Protein AF-A0A2N5I8A6-F1 (afdb_monomer_lite)

Sequence (267 aa):
MNIQIVKKFTKRTEYKMLKNWISADERNIDELTSGICVIPAIIILKLSEVELQSLNKWWRQWGNQLIVSPPFHQMDVVSKLQLNVDLSVQGIEAQSFNSLPVIESIKTNTKSKWELANGEIVAIDHFEHSGSGCVTLTTVPLLDYRLLSKQDICKKLFLELIIENKNDESTTVQEPFIPSPVHEYILILASANVLEPTKISGQLSNFFKENLSHNKALELLQQLIDQKLLEDSGATTDEGERYINLKGYKAFVREIKRWRRDDGAWR

Radius of gyration: 24.23 Å; chains: 1; bounding box: 51×38×69 Å

Foldseek 3Di:
DAEEEAQVCCVDLLNVLVCVQDPYHHDHLLGDDAAEYEEALVVLVVDDPVSLVSNLVRQFAFRYEYEYEDDNVFPPPCVSNVAPFDKTKDFDDWDADVNATFGIFMDGPADAPDADPVRTGFWGWGHPDVRTGIYIYGRGRLSDPVCVVVVVVSSVVVVSSGDDRPDDDPPDPDPPDDQDPLLVVLLLCQLLVNDDLQCQQVSCCVLPVDHDDSVVSNVSLVVCCVVQQAPPVSHGDPVVVVVCVVVVVVVVSVVSNVQADPVRDGD

Structure (mmCIF, N/CA/C/O backbone):
data_AF-A0A2N5I8A6-F1
#
_entry.id   AF-A0A2N5I8A6-F1
#
loop_
_atom_site.group_PDB
_atom_site.id
_atom_site.type_symbol
_atom_site.label_atom_id
_atom_site.label_alt_id
_atom_site.label_comp_id
_atom_site.label_asym_id
_atom_site.label_entity_id
_atom_site.label_seq_id
_atom_site.pdbx_PDB_ins_code
_atom_site.Cartn_x
_atom_site.Cartn_y
_atom_site.Cartn_z
_atom_site.occupancy
_atom_site.B_iso_or_equiv
_atom_site.auth_seq_id
_atom_site.auth_comp_id
_atom_site.auth_asym_id
_atom_site.auth_atom_id
_atom_site.pdbx_PDB_model_num
ATOM 1 N N . MET A 1 1 ? 10.954 -5.126 -2.542 1.00 70.50 1 MET A N 1
ATOM 2 C CA . MET A 1 1 ? 9.813 -4.835 -1.647 1.00 70.50 1 MET A CA 1
ATOM 3 C C . MET A 1 1 ? 8.928 -6.070 -1.556 1.00 70.50 1 MET A C 1
ATOM 5 O O . MET A 1 1 ? 8.363 -6.462 -2.567 1.00 70.50 1 MET A O 1
ATOM 9 N N . ASN A 1 2 ? 8.866 -6.718 -0.391 1.00 89.75 2 ASN A N 1
ATOM 10 C CA . ASN A 1 2 ? 8.061 -7.924 -0.174 1.00 89.75 2 ASN A CA 1
ATOM 11 C C . ASN A 1 2 ? 6.691 -7.530 0.402 1.00 89.75 2 ASN A C 1
ATOM 13 O O . ASN A 1 2 ? 6.622 -7.141 1.568 1.00 89.75 2 ASN A O 1
ATOM 17 N N . ILE A 1 3 ? 5.634 -7.574 -0.415 1.00 95.44 3 ILE A N 1
ATOM 18 C CA . ILE A 1 3 ? 4.252 -7.330 0.025 1.00 95.44 3 ILE A CA 1
ATOM 19 C C . ILE A 1 3 ? 3.547 -8.670 0.196 1.00 95.44 3 ILE A C 1
ATOM 21 O O . ILE A 1 3 ? 3.542 -9.498 -0.709 1.00 95.44 3 ILE A O 1
ATOM 25 N N . GLN A 1 4 ? 2.910 -8.853 1.346 1.00 97.19 4 GLN A N 1
ATOM 26 C CA . GLN A 1 4 ? 2.199 -10.061 1.731 1.00 97.19 4 GLN A CA 1
ATOM 27 C C . GLN A 1 4 ? 0.740 -9.730 2.073 1.00 97.19 4 GLN A C 1
ATOM 29 O O . GLN A 1 4 ? 0.424 -8.666 2.613 1.00 97.19 4 GLN A O 1
ATOM 34 N N . ILE A 1 5 ? -0.160 -10.660 1.767 1.00 97.56 5 ILE A N 1
ATOM 35 C CA . ILE A 1 5 ? -1.576 -10.621 2.138 1.00 97.56 5 ILE A CA 1
ATOM 36 C C . ILE A 1 5 ? -1.979 -11.920 2.833 1.00 97.56 5 ILE A C 1
ATOM 38 O O . ILE A 1 5 ? -1.390 -12.981 2.613 1.00 97.56 5 ILE A O 1
ATOM 42 N N . VAL A 1 6 ? -3.036 -11.860 3.643 1.00 97.06 6 VAL A N 1
ATOM 43 C CA . VAL A 1 6 ? -3.485 -13.018 4.422 1.00 97.06 6 VAL A CA 1
ATOM 44 C C . VAL A 1 6 ? -4.182 -14.037 3.518 1.00 97.06 6 VAL A C 1
ATOM 46 O O . VAL A 1 6 ? -5.284 -13.794 3.012 1.00 97.06 6 VAL A O 1
ATOM 49 N N . LYS A 1 7 ? -3.565 -15.213 3.358 1.00 95.50 7 LYS A N 1
ATOM 50 C CA . LYS A 1 7 ? -3.971 -16.296 2.444 1.00 95.50 7 LYS A CA 1
ATOM 51 C C . LYS A 1 7 ? -5.437 -16.702 2.594 1.00 95.50 7 LYS A C 1
ATOM 53 O O . LYS A 1 7 ? -6.155 -16.853 1.607 1.00 95.50 7 LYS A O 1
ATOM 58 N N . LYS A 1 8 ? -5.921 -16.802 3.835 1.00 95.00 8 LYS A N 1
ATOM 59 C CA . LYS A 1 8 ? -7.316 -17.147 4.168 1.00 95.00 8 LYS A CA 1
ATOM 60 C C . LYS A 1 8 ? -8.351 -16.202 3.537 1.00 95.00 8 LYS A C 1
ATOM 62 O O . LYS A 1 8 ? -9.499 -16.596 3.336 1.00 95.00 8 LYS A O 1
ATOM 67 N N . PHE A 1 9 ? -7.963 -14.971 3.201 1.00 94.25 9 PHE A N 1
ATOM 68 C CA . PHE A 1 9 ? -8.867 -13.920 2.732 1.00 94.25 9 PHE A CA 1
ATOM 69 C C . PHE A 1 9 ? -8.571 -13.439 1.304 1.00 94.25 9 PHE A C 1
ATOM 71 O O . PHE A 1 9 ? -9.133 -12.434 0.874 1.00 94.25 9 PHE A O 1
ATOM 78 N N . THR A 1 10 ? -7.768 -14.165 0.522 1.00 92.94 10 THR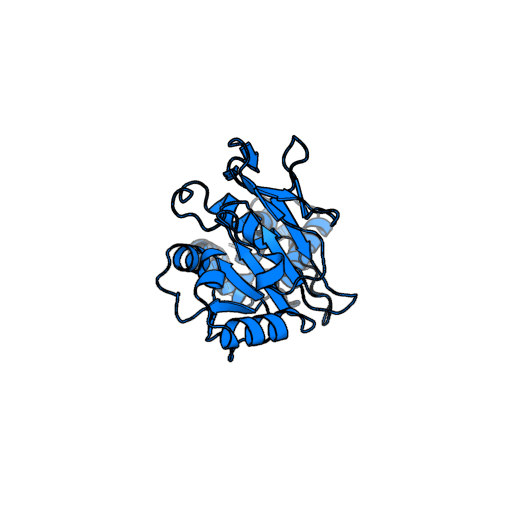 A N 1
ATOM 79 C CA . THR A 1 10 ? -7.334 -13.787 -0.846 1.00 92.94 10 THR A CA 1
ATOM 80 C C . THR A 1 10 ? -8.471 -13.521 -1.830 1.00 92.94 10 THR A C 1
ATOM 82 O O . THR A 1 10 ? -8.298 -12.782 -2.796 1.00 92.94 10 THR A O 1
ATOM 85 N N . LYS A 1 11 ? -9.662 -14.078 -1.580 1.00 91.94 11 LYS A N 1
ATOM 86 C CA . LYS A 1 11 ? -10.859 -13.859 -2.407 1.00 91.94 11 LYS A CA 1
ATOM 87 C C . LYS A 1 11 ? -11.483 -12.468 -2.244 1.00 91.94 11 LYS A C 1
ATOM 89 O O . LYS A 1 11 ? -12.335 -12.112 -3.063 1.00 91.94 11 LYS A O 1
ATOM 94 N N . ARG A 1 12 ? -11.095 -11.704 -1.216 1.00 92.75 12 ARG A N 1
ATOM 95 C CA . ARG A 1 12 ? -11.592 -10.346 -0.967 1.00 92.75 12 ARG A CA 1
ATOM 96 C C . ARG A 1 12 ? -11.245 -9.396 -2.108 1.00 92.75 12 ARG A C 1
ATOM 98 O O . ARG A 1 12 ? -10.178 -9.487 -2.711 1.00 92.75 12 ARG A O 1
ATOM 105 N N . THR A 1 13 ? -12.152 -8.468 -2.387 1.00 92.06 13 THR A N 1
ATOM 106 C CA . THR A 1 13 ? -11.996 -7.520 -3.491 1.00 92.06 13 THR A CA 1
ATOM 107 C C . THR A 1 13 ? -10.825 -6.569 -3.259 1.00 92.06 13 THR A C 1
ATOM 109 O O . THR A 1 13 ? -10.102 -6.282 -4.205 1.00 92.06 13 THR A O 1
ATOM 112 N N . GLU A 1 14 ? -10.562 -6.173 -2.012 1.00 94.50 14 GLU A N 1
ATOM 113 C CA . GLU A 1 14 ? -9.431 -5.312 -1.643 1.00 94.50 14 GLU A CA 1
ATOM 114 C C . GLU A 1 14 ? -8.086 -5.936 -2.050 1.00 94.50 14 GLU A C 1
ATOM 116 O O . GLU A 1 14 ? -7.221 -5.273 -2.617 1.00 94.50 14 GLU A O 1
ATOM 121 N N . TYR A 1 15 ? -7.927 -7.245 -1.842 1.00 95.50 15 TYR A N 1
ATOM 122 C CA . TYR A 1 15 ? -6.717 -7.969 -2.237 1.00 95.50 15 TYR A CA 1
ATOM 123 C C . TYR A 1 15 ? -6.613 -8.193 -3.742 1.00 95.50 15 TYR A C 1
ATOM 125 O O . TYR A 1 15 ? -5.512 -8.149 -4.286 1.00 95.50 15 TYR A O 1
ATOM 133 N N . LYS A 1 16 ? -7.739 -8.383 -4.437 1.00 92.44 16 LYS A N 1
ATOM 134 C CA . LYS A 1 16 ? -7.748 -8.408 -5.907 1.00 92.44 16 LYS A CA 1
ATOM 135 C C . LYS A 1 16 ? -7.318 -7.057 -6.484 1.00 92.44 16 LYS A C 1
ATOM 137 O O . LYS A 1 16 ? -6.527 -7.031 -7.418 1.00 92.44 16 LYS A O 1
ATOM 142 N N . MET A 1 17 ? -7.796 -5.955 -5.902 1.00 91.38 17 MET A N 1
ATOM 143 C CA . MET A 1 17 ? -7.397 -4.596 -6.278 1.00 91.38 17 MET A CA 1
ATOM 144 C C . MET A 1 17 ? -5.897 -4.383 -6.074 1.00 91.38 17 MET A C 1
ATOM 146 O O . MET A 1 17 ? -5.216 -3.987 -7.013 1.00 91.38 17 MET A O 1
ATOM 150 N N . LEU A 1 18 ? -5.372 -4.729 -4.894 1.00 94.38 18 LEU A N 1
ATOM 151 C CA . LEU A 1 18 ? -3.944 -4.605 -4.596 1.00 94.38 18 LEU A CA 1
ATOM 152 C C . LEU A 1 18 ? -3.072 -5.388 -5.591 1.00 94.38 18 LEU A C 1
ATOM 154 O O . LEU A 1 18 ? -2.091 -4.859 -6.112 1.00 94.38 18 LEU A O 1
ATOM 158 N N . LYS A 1 19 ? -3.461 -6.630 -5.900 1.00 93.25 19 LYS A N 1
ATOM 159 C CA . LYS A 1 19 ? -2.739 -7.502 -6.8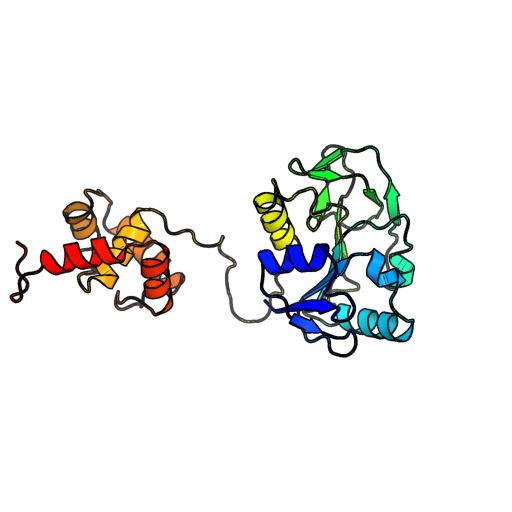39 1.00 93.25 19 LYS A CA 1
ATOM 160 C C . LYS A 1 19 ? -2.725 -7.001 -8.280 1.00 93.25 19 LYS A C 1
ATOM 162 O O . LYS A 1 19 ? -1.822 -7.359 -9.028 1.00 93.25 19 LYS A O 1
ATOM 167 N N . ASN A 1 20 ? -3.687 -6.166 -8.671 1.00 88.94 20 ASN A N 1
ATOM 168 C CA . ASN A 1 20 ? -3.654 -5.512 -9.981 1.00 88.94 20 ASN A CA 1
ATOM 169 C C . ASN A 1 20 ? -2.567 -4.430 -10.057 1.00 88.94 20 ASN A C 1
ATOM 171 O O . ASN A 1 20 ? -2.213 -3.989 -11.148 1.00 88.94 20 ASN A O 1
ATOM 175 N N . TRP A 1 21 ? -2.060 -3.964 -8.914 1.00 88.62 21 TRP A N 1
ATOM 176 C CA . TRP A 1 21 ? -1.093 -2.874 -8.854 1.00 88.62 21 TRP A CA 1
ATOM 177 C C . TRP A 1 21 ? 0.326 -3.350 -8.588 1.00 88.62 21 TRP A C 1
ATOM 179 O O . TRP A 1 21 ? 1.261 -2.759 -9.133 1.00 88.62 21 TRP A O 1
ATOM 189 N N . ILE A 1 22 ? 0.475 -4.351 -7.715 1.00 90.81 22 ILE A N 1
ATOM 190 C CA . ILE A 1 22 ? 1.756 -4.833 -7.197 1.00 90.81 22 ILE A CA 1
ATOM 191 C C . ILE A 1 22 ? 1.659 -6.345 -6.955 1.00 90.81 22 ILE A C 1
ATOM 193 O O . ILE A 1 22 ? 0.619 -6.847 -6.530 1.00 90.81 22 ILE A O 1
ATOM 197 N N . SER A 1 23 ? 2.755 -7.072 -7.195 1.00 91.12 23 SER A N 1
ATOM 198 C CA . SER A 1 23 ? 2.857 -8.484 -6.813 1.00 91.12 23 SER A CA 1
ATOM 199 C C . SER A 1 23 ? 2.739 -8.636 -5.295 1.00 91.12 23 SER A C 1
ATOM 201 O O . SER A 1 23 ? 3.410 -7.920 -4.552 1.00 91.12 23 SER A O 1
ATOM 203 N N . ALA A 1 24 ? 1.902 -9.567 -4.841 1.00 94.06 24 ALA A N 1
ATOM 204 C CA . ALA A 1 24 ? 1.691 -9.825 -3.422 1.00 94.06 24 ALA A CA 1
ATOM 205 C C . ALA A 1 24 ? 1.688 -11.328 -3.126 1.00 94.06 24 ALA A C 1
ATOM 207 O O . ALA A 1 24 ? 0.918 -12.083 -3.731 1.00 94.06 24 ALA A O 1
ATOM 208 N N . ASP A 1 25 ? 2.509 -11.725 -2.159 1.00 95.94 25 ASP A N 1
ATOM 209 C CA . ASP A 1 25 ? 2.605 -13.084 -1.640 1.00 95.94 25 ASP A CA 1
ATOM 210 C C . ASP A 1 25 ? 1.396 -13.416 -0.760 1.00 95.94 25 ASP A C 1
ATOM 212 O O . ASP A 1 25 ? 0.941 -12.612 0.054 1.00 95.94 25 ASP A O 1
ATOM 216 N N . GLU A 1 26 ? 0.880 -14.634 -0.879 1.00 96.81 26 GLU A N 1
ATOM 217 C CA . GLU A 1 26 ? -0.191 -15.129 -0.015 1.00 96.81 26 GLU A CA 1
ATOM 218 C C . GLU A 1 26 ? 0.404 -15.946 1.127 1.00 96.81 26 GLU A C 1
ATOM 220 O O . GLU A 1 26 ? 0.990 -17.004 0.894 1.00 96.81 26 GLU A O 1
ATOM 225 N N . ARG A 1 27 ? 0.228 -15.491 2.368 1.00 95.56 27 ARG A N 1
ATOM 226 C CA . ARG A 1 27 ? 0.803 -16.151 3.549 1.00 95.56 27 ARG A CA 1
ATOM 227 C C . ARG A 1 27 ? -0.237 -16.363 4.636 1.00 95.56 27 ARG A C 1
ATOM 229 O O . ARG A 1 27 ? -1.166 -15.564 4.782 1.00 95.56 27 ARG A O 1
ATOM 236 N N . ASN A 1 28 ? -0.095 -17.442 5.399 1.00 96.31 28 ASN A N 1
ATOM 237 C CA . ASN A 1 28 ? -0.752 -17.517 6.699 1.00 96.31 28 ASN A CA 1
ATOM 238 C C . ASN A 1 28 ? -0.064 -16.536 7.667 1.00 96.31 28 ASN A C 1
ATOM 240 O O . ASN A 1 28 ? 1.079 -16.141 7.438 1.00 96.31 28 ASN A O 1
ATOM 244 N N . ILE A 1 29 ? -0.758 -16.099 8.721 1.00 95.81 29 ILE A N 1
ATOM 245 C CA . ILE A 1 29 ? -0.223 -15.082 9.646 1.00 95.81 29 ILE A CA 1
ATOM 246 C C . ILE A 1 29 ? 1.052 -15.569 10.356 1.00 95.81 29 ILE A C 1
ATOM 248 O O . ILE A 1 29 ? 1.983 -14.800 10.566 1.00 95.81 29 ILE A O 1
ATOM 252 N N . ASP A 1 30 ? 1.104 -16.850 10.697 1.00 91.94 30 ASP A N 1
ATOM 253 C CA . ASP A 1 30 ? 2.242 -17.531 11.315 1.00 91.94 30 ASP A CA 1
ATOM 254 C C . ASP A 1 30 ? 3.414 -17.788 10.349 1.00 91.94 30 ASP A C 1
ATOM 256 O O . ASP A 1 30 ? 4.517 -18.100 10.789 1.00 91.94 30 ASP A O 1
ATOM 260 N N . GLU A 1 31 ? 3.200 -17.602 9.045 1.00 94.12 31 GLU A N 1
ATOM 261 C CA . GLU A 1 31 ? 4.195 -17.780 7.979 1.00 94.12 31 GLU A CA 1
ATOM 262 C C . GLU A 1 31 ? 4.659 -16.444 7.371 1.00 94.12 31 GLU A C 1
ATOM 264 O O . GLU A 1 31 ? 5.329 -16.432 6.330 1.00 94.12 31 GLU A O 1
ATOM 269 N N . LEU A 1 32 ? 4.273 -15.311 7.969 1.00 93.56 32 LEU A N 1
ATOM 270 C CA . LEU A 1 32 ? 4.687 -13.994 7.495 1.00 93.56 32 LEU A CA 1
ATOM 271 C C . LEU A 1 32 ? 6.212 -13.858 7.572 1.00 93.56 32 LEU A C 1
ATOM 273 O O . LEU A 1 32 ? 6.833 -14.025 8.621 1.00 93.56 32 LEU A O 1
ATOM 277 N N . THR A 1 33 ? 6.814 -13.517 6.438 1.00 90.94 33 THR A N 1
ATOM 278 C CA . THR A 1 33 ? 8.246 -13.214 6.315 1.00 90.94 33 THR A CA 1
ATOM 279 C C . THR A 1 33 ? 8.498 -11.721 6.510 1.00 90.94 33 THR A C 1
ATOM 281 O O . THR A 1 33 ? 7.547 -10.940 6.596 1.00 90.94 33 THR A O 1
ATOM 284 N N . SER A 1 34 ? 9.761 -11.300 6.593 1.00 89.44 34 SER A N 1
ATOM 285 C CA . SER A 1 34 ? 10.087 -9.879 6.720 1.00 89.44 34 SER A CA 1
ATOM 286 C C . SER A 1 34 ? 9.572 -9.062 5.531 1.00 89.44 34 SER A C 1
ATOM 288 O O . SER A 1 34 ? 9.710 -9.475 4.374 1.00 89.44 34 SER A O 1
ATOM 290 N N . GLY A 1 35 ? 8.985 -7.899 5.813 1.00 92.94 35 GLY A N 1
ATOM 291 C CA . GLY A 1 35 ? 8.436 -7.002 4.798 1.00 92.94 35 GLY A CA 1
ATOM 292 C C . GLY A 1 35 ? 7.113 -6.365 5.207 1.00 92.94 35 GLY A C 1
ATOM 293 O O . GLY A 1 35 ? 6.907 -5.995 6.358 1.00 92.94 35 GLY A O 1
ATOM 294 N N . ILE A 1 36 ? 6.207 -6.216 4.243 1.00 97.31 36 ILE A N 1
ATOM 295 C CA . ILE A 1 36 ? 4.956 -5.474 4.405 1.00 97.31 36 ILE A CA 1
ATOM 296 C C . ILE A 1 36 ? 3.791 -6.455 4.387 1.00 97.31 36 ILE A C 1
ATOM 298 O O . ILE A 1 36 ? 3.689 -7.272 3.475 1.00 97.31 36 ILE A O 1
ATOM 302 N N . CYS A 1 37 ? 2.889 -6.362 5.357 1.00 98.00 37 CYS A N 1
ATOM 303 C CA . CYS A 1 37 ? 1.633 -7.101 5.370 1.00 98.00 37 CYS A CA 1
ATOM 304 C C . CYS A 1 37 ? 0.473 -6.114 5.250 1.00 98.00 37 CYS A C 1
ATOM 306 O O . CYS A 1 37 ? 0.394 -5.152 6.011 1.00 98.00 37 CYS A O 1
ATOM 308 N N . VAL A 1 38 ? -0.426 -6.339 4.292 1.00 98.12 38 VAL A N 1
ATOM 309 C CA . VAL A 1 38 ? -1.595 -5.478 4.063 1.00 98.12 38 VAL A CA 1
ATOM 310 C C . VAL A 1 38 ? -2.850 -6.194 4.541 1.00 98.12 38 VAL A C 1
ATOM 312 O O . VAL A 1 38 ? -3.165 -7.293 4.076 1.00 98.12 38 VAL A O 1
ATOM 315 N N . ILE A 1 39 ? -3.599 -5.580 5.456 1.00 97.25 39 ILE A N 1
ATOM 316 C CA . ILE A 1 39 ? -4.786 -6.182 6.071 1.00 97.25 39 ILE A CA 1
ATOM 317 C C . ILE A 1 39 ? -5.942 -5.170 6.111 1.00 97.25 39 ILE A C 1
ATOM 319 O O . ILE A 1 39 ? -5.882 -4.200 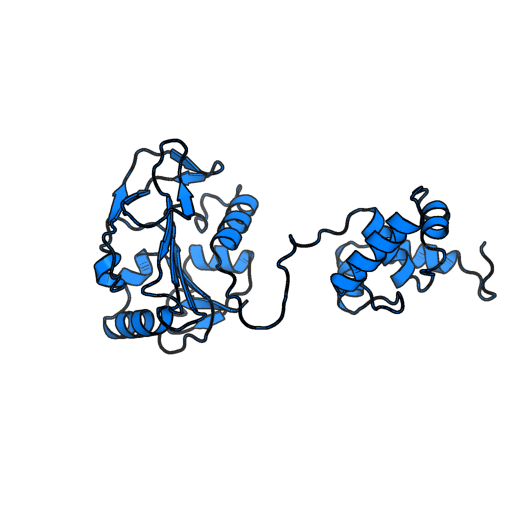6.859 1.00 97.25 39 ILE A O 1
ATOM 323 N N . PRO A 1 40 ? -7.045 -5.395 5.373 1.00 95.81 40 PRO A N 1
ATOM 324 C CA . PRO A 1 40 ? -8.302 -4.701 5.635 1.00 95.81 40 PRO A CA 1
ATOM 325 C C . PRO A 1 40 ? -8.737 -4.863 7.093 1.00 95.81 40 PRO A C 1
ATOM 327 O O . PRO A 1 40 ? -8.793 -5.987 7.585 1.00 95.81 40 PRO A O 1
ATOM 330 N N . ALA A 1 41 ? -9.101 -3.777 7.773 1.00 95.56 41 ALA A N 1
ATOM 331 C CA . ALA A 1 41 ? -9.419 -3.764 9.204 1.00 95.56 41 ALA A CA 1
ATOM 332 C C . ALA A 1 41 ? -10.453 -4.834 9.604 1.00 95.56 41 ALA A C 1
ATOM 334 O O . ALA A 1 41 ? -10.280 -5.544 10.591 1.00 95.56 41 ALA A O 1
ATOM 335 N N . ILE A 1 42 ? -11.471 -5.064 8.769 1.00 92.75 42 ILE A N 1
ATOM 336 C CA . ILE A 1 42 ? -12.478 -6.119 8.974 1.00 92.75 42 ILE A CA 1
ATOM 337 C C . ILE A 1 42 ? -11.899 -7.545 9.073 1.00 92.75 42 ILE A C 1
ATOM 339 O O . ILE A 1 42 ? -12.551 -8.437 9.614 1.00 92.75 42 ILE A O 1
ATOM 343 N N . ILE A 1 43 ? -10.705 -7.801 8.529 1.00 94.69 43 ILE A N 1
ATOM 344 C CA . ILE A 1 43 ? -10.012 -9.089 8.656 1.00 94.69 43 ILE A CA 1
ATOM 345 C C . ILE A 1 43 ? -9.459 -9.270 10.066 1.00 94.69 43 ILE A C 1
ATOM 347 O O . ILE A 1 43 ? -9.538 -10.382 10.576 1.00 94.69 43 ILE A O 1
ATOM 351 N N . ILE A 1 44 ? -8.968 -8.208 10.713 1.00 95.19 44 ILE A N 1
ATOM 352 C CA . ILE A 1 44 ? -8.429 -8.258 12.083 1.00 95.19 44 ILE A CA 1
ATOM 353 C C . ILE A 1 44 ? -9.489 -8.816 13.043 1.00 95.19 44 ILE A C 1
ATOM 355 O O . ILE A 1 44 ? -9.192 -9.666 13.876 1.00 95.19 44 ILE A O 1
ATOM 359 N N . LEU A 1 45 ? -10.757 -8.434 12.853 1.00 91.81 45 LEU A N 1
ATOM 360 C CA . LEU A 1 45 ? -11.895 -8.951 13.625 1.00 91.81 45 LEU A CA 1
ATOM 361 C C . LEU A 1 45 ? -12.184 -10.449 13.410 1.00 91.81 45 LEU A C 1
ATOM 363 O O . LEU A 1 45 ? -12.918 -11.046 14.193 1.00 91.81 45 LEU A O 1
ATOM 367 N N . LYS A 1 46 ? -11.650 -11.051 12.344 1.00 93.56 46 LYS A N 1
ATOM 368 C CA . LYS A 1 46 ? -11.859 -12.460 11.965 1.00 93.56 46 LYS A CA 1
ATOM 369 C C . LYS A 1 46 ? -10.657 -13.352 12.268 1.00 93.56 46 LYS A C 1
ATOM 371 O O . LYS A 1 46 ? -10.726 -14.555 11.995 1.00 93.56 46 LYS A O 1
ATOM 376 N N . LEU A 1 47 ? -9.564 -12.771 12.755 1.00 95.12 47 LEU A N 1
ATOM 377 C CA . LEU A 1 47 ? -8.403 -13.515 13.214 1.00 95.12 47 LEU A CA 1
ATOM 378 C C . LEU A 1 47 ? -8.711 -14.128 14.583 1.00 95.12 47 LEU A C 1
ATOM 380 O O . LEU A 1 47 ? -9.346 -13.507 15.435 1.00 95.12 47 LEU A O 1
ATOM 384 N N . SER A 1 48 ? -8.277 -15.368 14.774 1.00 95.75 48 SER A N 1
ATOM 385 C CA . SER A 1 48 ? -8.237 -15.998 16.090 1.00 95.75 48 SER A CA 1
ATOM 386 C C . SER A 1 48 ? -7.256 -15.268 17.007 1.00 95.75 48 SER A C 1
ATOM 388 O O . SER A 1 48 ? -6.373 -14.546 16.549 1.00 95.75 48 SER A O 1
ATOM 390 N N . GLU A 1 49 ? -7.373 -15.499 18.313 1.00 95.31 49 GLU A N 1
ATOM 391 C CA . GLU A 1 49 ? -6.460 -14.913 19.299 1.00 95.31 49 GLU A CA 1
ATOM 392 C C . GLU A 1 49 ? -4.994 -15.284 19.016 1.00 95.31 49 GLU A C 1
ATOM 394 O O . GLU A 1 49 ? -4.109 -14.437 19.088 1.00 95.31 49 GLU A O 1
ATOM 399 N N . VAL A 1 50 ? -4.741 -16.528 18.596 1.00 95.50 50 VAL A N 1
ATOM 400 C CA . VAL A 1 50 ? -3.396 -17.004 18.231 1.00 95.50 50 VAL A CA 1
ATOM 401 C C . VAL A 1 50 ? -2.871 -16.287 16.983 1.00 95.50 50 VAL A C 1
ATOM 403 O O . VAL A 1 50 ? -1.718 -15.865 16.954 1.00 95.50 50 VAL A O 1
ATOM 406 N N . GLU A 1 51 ? -3.711 -16.098 15.959 1.00 96.88 51 GLU A N 1
ATOM 407 C CA . GLU A 1 51 ? -3.337 -15.321 14.770 1.00 96.88 51 GLU A CA 1
ATOM 408 C C . GLU A 1 51 ? -3.056 -13.854 15.136 1.00 96.88 51 GLU A C 1
ATOM 410 O O . GLU A 1 51 ? -2.060 -13.296 14.682 1.00 96.88 51 GLU A O 1
ATOM 415 N N . LEU A 1 52 ? -3.875 -13.231 15.990 1.00 96.56 52 LEU A N 1
ATOM 416 C CA . LEU A 1 52 ? -3.639 -11.861 16.457 1.00 96.56 52 LEU A CA 1
ATOM 417 C C . LEU A 1 52 ? -2.321 -11.740 17.222 1.00 96.56 52 LEU A C 1
ATOM 419 O O . LEU A 1 52 ? -1.559 -10.813 16.967 1.00 96.56 52 LEU A O 1
ATOM 423 N N . GLN A 1 53 ? -2.012 -12.682 18.113 1.00 94.19 53 GLN A N 1
ATOM 424 C CA . GLN A 1 53 ? -0.739 -12.707 18.836 1.00 94.19 53 GLN A CA 1
ATOM 425 C C . GLN A 1 53 ? 0.457 -12.852 17.888 1.00 94.19 53 GLN A C 1
ATOM 427 O O . GLN A 1 53 ? 1.440 -12.121 18.024 1.00 94.19 53 GLN A O 1
ATOM 432 N N . SER A 1 54 ? 0.363 -13.736 16.893 1.00 95.81 54 SER A N 1
ATOM 433 C CA . SER A 1 54 ? 1.401 -13.905 15.870 1.00 95.81 54 SER A CA 1
ATOM 434 C C . SER A 1 54 ? 1.594 -12.642 15.029 1.00 95.81 54 SER A C 1
ATOM 436 O O . SER A 1 54 ? 2.728 -12.204 14.843 1.00 95.81 54 SER A O 1
ATOM 438 N N . LEU A 1 55 ? 0.505 -12.001 14.590 1.00 97.50 55 LEU A N 1
ATOM 439 C CA . LEU A 1 55 ? 0.558 -10.730 13.866 1.00 97.50 55 LEU A CA 1
ATOM 440 C C . LEU A 1 55 ? 1.198 -9.629 14.720 1.00 97.50 55 LEU A C 1
ATOM 442 O O . LEU A 1 55 ? 2.064 -8.901 14.239 1.00 97.50 55 LEU A O 1
ATOM 446 N N . ASN A 1 56 ? 0.797 -9.543 15.991 1.00 95.12 56 ASN A N 1
ATOM 447 C CA . ASN A 1 56 ? 1.301 -8.569 16.953 1.00 95.12 56 ASN A CA 1
ATOM 448 C C . ASN A 1 56 ? 2.792 -8.736 17.232 1.00 95.12 56 ASN A C 1
ATOM 450 O O . ASN A 1 56 ? 3.527 -7.752 17.306 1.00 95.12 56 ASN A O 1
ATOM 454 N N . LYS A 1 57 ? 3.264 -9.978 17.320 1.00 91.25 57 LYS A N 1
ATOM 455 C CA . LYS A 1 57 ? 4.691 -10.274 17.408 1.00 91.25 57 LYS A CA 1
ATOM 456 C C . LYS A 1 57 ? 5.427 -9.907 16.117 1.00 91.25 57 LYS A C 1
ATOM 458 O O . LYS A 1 57 ? 6.527 -9.369 16.188 1.00 91.25 57 LYS A O 1
ATOM 463 N N . TRP A 1 58 ? 4.838 -10.199 14.956 1.00 96.19 58 TRP A N 1
ATOM 464 C CA . TRP A 1 58 ? 5.464 -9.981 13.652 1.00 96.19 58 TRP A CA 1
ATOM 465 C C . TRP A 1 58 ? 5.654 -8.496 13.325 1.00 96.19 58 TRP A C 1
ATOM 467 O O . TRP A 1 58 ? 6.764 -8.101 12.972 1.00 96.19 58 TRP A O 1
ATOM 477 N N . TRP A 1 59 ? 4.621 -7.653 13.465 1.00 94.31 59 TRP A N 1
ATOM 478 C CA . TRP A 1 59 ? 4.719 -6.253 13.019 1.00 94.31 59 TRP A CA 1
ATOM 479 C C . TRP A 1 59 ? 5.714 -5.436 13.845 1.00 94.31 59 TRP A C 1
ATOM 481 O O . TRP A 1 59 ? 6.268 -4.468 13.340 1.00 94.31 59 TRP A O 1
ATOM 491 N N . ARG A 1 60 ? 5.983 -5.844 15.092 1.00 90.19 60 ARG A N 1
ATOM 492 C CA . ARG A 1 60 ? 6.972 -5.207 15.974 1.00 90.19 60 ARG A CA 1
ATOM 493 C C . ARG A 1 60 ? 8.413 -5.449 15.546 1.00 90.19 60 ARG A C 1
ATOM 495 O O . ARG A 1 60 ? 9.297 -4.690 15.943 1.00 90.19 60 ARG A O 1
ATOM 502 N N . GLN A 1 61 ? 8.673 -6.494 14.762 1.00 85.69 61 GLN A N 1
ATOM 503 C CA . GLN A 1 61 ? 10.025 -6.799 14.312 1.00 85.69 61 GLN A CA 1
ATOM 504 C C . GLN A 1 61 ? 10.533 -5.699 13.385 1.00 85.69 61 GLN A C 1
ATOM 506 O O . GLN A 1 61 ? 9.819 -5.217 12.505 1.00 85.69 61 GLN A O 1
ATOM 511 N N . TRP A 1 62 ? 11.787 -5.312 13.589 1.00 84.00 62 TRP A N 1
ATOM 512 C CA . TRP A 1 62 ? 12.440 -4.311 12.766 1.00 84.00 62 TRP A CA 1
ATOM 513 C C . TRP A 1 62 ? 12.369 -4.675 11.277 1.00 84.00 62 TRP A C 1
ATOM 515 O O . TRP A 1 62 ? 12.516 -5.838 10.900 1.00 84.00 62 TRP A O 1
ATOM 525 N N . GLY A 1 63 ? 12.124 -3.674 10.433 1.00 84.06 63 GLY A N 1
ATOM 526 C CA . GLY A 1 63 ? 11.977 -3.874 8.994 1.00 84.06 63 GLY A CA 1
ATOM 527 C C . GLY A 1 63 ? 10.572 -4.298 8.543 1.00 84.06 63 GLY A C 1
ATOM 528 O O . GLY A 1 63 ? 10.311 -4.317 7.338 1.00 84.06 63 GLY A O 1
ATOM 529 N N . ASN A 1 64 ? 9.658 -4.603 9.471 1.00 93.50 64 ASN A N 1
ATOM 530 C CA . ASN A 1 64 ? 8.287 -4.972 9.131 1.00 93.50 64 ASN A CA 1
ATOM 531 C C . ASN A 1 64 ? 7.338 -3.776 9.156 1.00 93.50 64 ASN A C 1
ATOM 533 O O . ASN A 1 64 ? 7.482 -2.854 9.960 1.00 93.50 64 ASN A O 1
ATOM 537 N N . GLN A 1 65 ? 6.331 -3.824 8.288 1.00 97.00 65 GLN A N 1
ATOM 538 C CA . GLN A 1 65 ? 5.248 -2.850 8.254 1.00 97.00 65 GLN A CA 1
ATOM 539 C C . GLN A 1 65 ? 3.900 -3.560 8.117 1.00 97.00 65 GLN A C 1
ATOM 541 O O . GLN A 1 65 ? 3.676 -4.329 7.183 1.00 97.00 65 GLN A O 1
ATOM 546 N N . LEU A 1 66 ? 2.969 -3.269 9.017 1.00 98.25 66 LEU A N 1
ATOM 547 C CA . LEU A 1 66 ? 1.570 -3.658 8.901 1.00 98.25 66 LEU A CA 1
ATOM 548 C C . LEU A 1 66 ? 0.759 -2.466 8.390 1.00 98.25 66 LEU A C 1
ATOM 550 O O . LEU A 1 66 ? 0.608 -1.480 9.101 1.00 98.25 66 LEU A O 1
ATOM 554 N N . ILE A 1 67 ? 0.208 -2.559 7.181 1.00 98.38 67 ILE A N 1
ATOM 555 C CA . ILE A 1 67 ? -0.705 -1.549 6.633 1.00 98.38 67 ILE A CA 1
ATOM 556 C C . ILE A 1 67 ? -2.140 -2.016 6.859 1.00 98.38 67 ILE A C 1
ATOM 558 O O . ILE A 1 67 ? -2.556 -3.049 6.325 1.00 98.38 67 ILE A O 1
ATOM 562 N N . VAL A 1 68 ? -2.910 -1.235 7.612 1.00 98.06 68 VAL A N 1
ATOM 563 C CA . VAL A 1 68 ? -4.320 -1.512 7.886 1.00 98.06 68 VAL A CA 1
ATOM 564 C C . VAL A 1 68 ? -5.198 -0.564 7.085 1.00 98.06 68 VAL A C 1
ATOM 566 O O . VAL A 1 68 ? -5.148 0.652 7.272 1.00 98.06 68 VAL A O 1
ATOM 569 N N . SER A 1 69 ? -6.004 -1.130 6.186 1.00 95.56 69 SER A N 1
ATOM 570 C CA . SER A 1 69 ? -6.893 -0.364 5.308 1.00 95.56 69 SER A CA 1
ATOM 571 C C . SER A 1 69 ? -8.330 -0.333 5.851 1.00 95.56 69 SER A C 1
ATOM 573 O O . SER A 1 69 ? -8.747 -1.293 6.505 1.00 95.56 69 SER A O 1
ATOM 575 N N . PRO A 1 70 ? -9.126 0.707 5.542 1.00 94.62 70 PRO A N 1
ATOM 576 C CA . PRO A 1 70 ? -10.514 0.806 5.993 1.00 94.62 70 PRO A CA 1
ATOM 577 C C . PRO A 1 70 ? -11.399 -0.252 5.301 1.00 94.62 70 PRO A C 1
ATOM 579 O O . PRO A 1 70 ? -10.948 -0.916 4.356 1.00 94.62 70 PRO A O 1
ATOM 582 N N . PRO A 1 71 ? -12.670 -0.406 5.721 1.00 92.88 71 PRO A N 1
ATOM 583 C CA . PRO A 1 71 ? -13.357 0.330 6.796 1.00 92.88 71 PRO A CA 1
ATOM 584 C C . PRO A 1 71 ? -13.073 -0.222 8.198 1.00 92.88 71 PRO A C 1
ATOM 586 O O . PRO A 1 71 ? -12.969 -1.439 8.371 1.00 92.88 71 PRO A O 1
ATOM 589 N N . PHE A 1 72 ? -12.998 0.665 9.197 1.00 93.25 72 PHE A N 1
ATOM 590 C CA . PHE A 1 72 ? -12.762 0.288 10.599 1.00 93.25 72 PHE A CA 1
ATOM 591 C C . PHE A 1 72 ? -14.056 0.024 11.365 1.00 93.25 72 PHE A C 1
ATOM 593 O O . PHE A 1 72 ? -14.050 -0.818 12.257 1.00 93.25 72 PHE A O 1
ATOM 600 N N . HIS A 1 73 ? -15.162 0.696 11.026 1.00 85.31 73 HIS A N 1
ATOM 601 C CA . HIS A 1 73 ? -16.474 0.482 11.651 1.00 85.31 73 HIS A CA 1
ATOM 602 C C . HIS A 1 73 ? -16.432 0.523 13.191 1.00 85.31 73 HIS A C 1
ATOM 604 O O . HIS A 1 73 ? -16.977 -0.361 13.850 1.00 85.31 73 HIS A O 1
ATOM 610 N N . GLN A 1 74 ? -15.769 1.534 13.766 1.00 78.12 74 GLN A N 1
ATOM 611 C CA . GLN A 1 74 ? -15.587 1.689 15.222 1.00 78.12 74 GLN A CA 1
ATOM 612 C C . GLN A 1 74 ? -14.839 0.522 15.901 1.00 78.12 74 GLN A C 1
ATOM 614 O O . GLN A 1 74 ? -14.977 0.301 17.103 1.00 78.12 74 GLN A O 1
ATOM 619 N N . MET A 1 75 ? -14.039 -0.242 15.151 1.00 90.25 75 MET A N 1
ATOM 620 C CA . MET A 1 75 ? -13.157 -1.258 15.720 1.00 90.25 75 MET A CA 1
ATOM 621 C C . MET A 1 75 ? -12.195 -0.637 16.737 1.00 90.25 75 MET A C 1
ATOM 623 O O . MET A 1 75 ? -11.503 0.337 16.437 1.00 90.25 75 MET A O 1
ATOM 627 N N . ASP A 1 76 ? -12.069 -1.288 17.894 1.00 92.38 76 ASP A N 1
ATOM 628 C CA . ASP A 1 76 ? -10.996 -1.026 18.853 1.00 92.38 76 ASP A CA 1
ATOM 629 C C . ASP A 1 76 ? -9.656 -1.563 18.314 1.00 92.38 76 ASP A C 1
ATOM 631 O O . ASP A 1 76 ? -9.201 -2.668 18.626 1.00 92.38 76 ASP A O 1
ATOM 635 N N . VAL A 1 77 ? -9.061 -0.783 17.411 1.00 92.75 77 VAL A N 1
ATOM 636 C CA . VAL A 1 77 ? -7.797 -1.113 16.745 1.00 92.75 77 VAL A CA 1
ATOM 637 C C . VAL A 1 77 ? -6.630 -1.155 17.729 1.00 92.75 77 VAL A C 1
ATOM 639 O O . VAL A 1 77 ? -5.731 -1.977 17.556 1.00 92.75 77 VAL A O 1
ATOM 642 N N . VAL A 1 78 ? -6.668 -0.326 18.777 1.00 93.00 78 VAL A N 1
ATOM 643 C CA . VAL A 1 78 ? -5.618 -0.248 19.797 1.00 93.00 78 VAL A CA 1
ATOM 644 C C . VAL A 1 78 ? -5.536 -1.565 20.545 1.00 93.00 78 VAL A C 1
ATOM 646 O O . VAL A 1 78 ? -4.471 -2.179 20.564 1.00 93.00 78 VAL A O 1
ATOM 649 N N . SER A 1 79 ? -6.660 -2.065 21.063 1.00 93.25 79 SER A N 1
ATOM 650 C CA . SER A 1 79 ? -6.679 -3.348 21.770 1.00 93.25 79 SER A CA 1
ATOM 651 C C . SER A 1 79 ? -6.338 -4.519 20.849 1.00 93.25 79 SER A C 1
ATOM 653 O O . SER A 1 79 ? -5.584 -5.412 21.233 1.00 93.25 79 SER A O 1
ATOM 655 N N . LYS A 1 80 ? -6.855 -4.528 19.611 1.00 94.94 80 LYS A N 1
ATOM 656 C CA . LYS A 1 80 ? -6.624 -5.637 18.669 1.00 94.94 80 LYS A CA 1
ATOM 657 C C . LYS A 1 80 ? -5.171 -5.745 18.212 1.00 94.94 80 LYS A C 1
ATOM 659 O O . LYS A 1 80 ? -4.665 -6.859 18.069 1.00 94.94 80 LYS A O 1
ATOM 664 N N . LEU A 1 81 ? -4.506 -4.613 17.999 1.00 94.56 81 LEU A N 1
ATOM 665 C CA . LEU A 1 81 ? -3.107 -4.564 17.568 1.00 94.56 81 LEU A CA 1
ATOM 666 C C . LEU A 1 81 ? -2.126 -4.298 18.719 1.00 94.56 81 LEU A C 1
ATOM 668 O O . LEU A 1 81 ? -0.928 -4.135 18.490 1.00 94.56 81 LEU A O 1
ATOM 672 N N . GLN A 1 82 ? -2.625 -4.283 19.960 1.00 92.81 82 GLN A N 1
ATOM 673 C CA . GLN A 1 82 ? -1.848 -4.025 21.172 1.00 92.81 82 GLN A CA 1
ATOM 674 C C . GLN A 1 82 ? -0.993 -2.756 21.042 1.00 92.81 82 GLN A C 1
ATOM 676 O O . GLN A 1 82 ? 0.186 -2.767 21.383 1.00 92.81 82 GLN A O 1
ATOM 681 N N . LEU A 1 83 ? -1.550 -1.688 20.470 1.00 90.62 83 LEU A N 1
ATOM 682 C CA . LEU A 1 83 ? -0.799 -0.458 20.234 1.00 90.62 83 LEU A CA 1
ATOM 683 C C . LEU A 1 83 ? -0.596 0.274 21.564 1.00 90.62 83 LEU A C 1
ATOM 685 O O . LEU A 1 83 ? -1.546 0.451 22.323 1.00 90.62 83 LEU A O 1
ATOM 689 N N . ASN A 1 84 ? 0.621 0.740 21.843 1.00 86.69 84 ASN A N 1
ATOM 690 C CA . ASN A 1 84 ? 0.902 1.519 23.053 1.00 86.69 84 ASN A CA 1
ATOM 691 C C . ASN A 1 84 ? 0.712 3.023 22.800 1.00 86.69 84 ASN A C 1
ATOM 693 O O . ASN A 1 84 ? 1.631 3.826 22.960 1.00 86.69 84 ASN A O 1
ATOM 697 N N . VAL A 1 85 ? -0.469 3.398 22.310 1.00 87.00 85 VAL A N 1
ATOM 698 C CA . VAL A 1 85 ? -0.805 4.782 21.967 1.00 87.00 85 VAL A CA 1
ATOM 699 C C . VAL A 1 85 ? -2.291 5.035 22.155 1.00 87.00 85 VAL A C 1
ATOM 701 O O . VAL A 1 85 ? -3.114 4.164 21.879 1.00 87.00 85 VAL A O 1
ATOM 704 N N . ASP A 1 86 ? -2.628 6.248 22.588 1.00 89.31 86 ASP A N 1
ATOM 705 C CA . ASP A 1 86 ? -4.011 6.708 22.587 1.00 89.31 86 ASP A CA 1
ATOM 706 C C . ASP A 1 86 ? -4.443 7.029 21.149 1.00 89.31 86 ASP A C 1
ATOM 708 O O . ASP A 1 86 ? -3.943 7.966 20.503 1.00 89.31 86 ASP A O 1
ATOM 712 N N . LEU A 1 87 ? -5.310 6.169 20.620 1.00 92.88 87 LEU A N 1
ATOM 713 C CA . LEU A 1 87 ? -5.823 6.258 19.267 1.00 92.88 87 LEU A CA 1
ATOM 714 C C . LEU A 1 87 ? -7.241 5.697 19.166 1.00 92.88 87 LEU A C 1
ATOM 716 O O . LEU A 1 87 ? -7.556 4.640 19.703 1.00 92.88 87 LEU A O 1
ATOM 720 N N . SER A 1 88 ? -8.085 6.362 18.385 1.00 94.06 88 SER A N 1
ATOM 721 C CA . SER A 1 88 ? -9.381 5.825 17.972 1.00 94.06 88 SER A CA 1
ATOM 722 C C . SER A 1 88 ? -9.700 6.194 16.526 1.00 94.06 88 SER A C 1
ATOM 724 O O . SER A 1 88 ? -9.172 7.166 15.986 1.00 94.06 88 SER A O 1
ATOM 726 N N . VAL A 1 89 ? -10.557 5.397 15.886 1.00 95.38 89 VAL A N 1
ATOM 727 C CA . VAL A 1 89 ? -11.105 5.702 14.560 1.00 95.38 89 VAL A CA 1
ATOM 728 C C . VAL A 1 89 ? -12.581 6.028 14.716 1.00 95.38 89 VAL A C 1
ATOM 730 O O . VAL A 1 89 ? -13.338 5.236 15.278 1.00 95.38 89 VAL A O 1
ATOM 733 N N . GLN A 1 90 ? -12.993 7.187 14.212 1.00 94.31 90 GLN A N 1
ATOM 734 C CA . GLN A 1 90 ? -14.365 7.672 14.321 1.00 94.31 90 GLN A CA 1
ATOM 735 C C . GLN A 1 90 ? -14.939 8.037 12.956 1.00 94.31 90 GLN A C 1
ATOM 737 O O . GLN A 1 90 ? -14.212 8.432 12.047 1.00 94.31 90 GLN A O 1
ATOM 742 N N . GLY A 1 91 ? -16.260 7.927 12.825 1.00 94.56 91 GLY A N 1
ATOM 743 C CA . GLY A 1 91 ? -16.964 8.423 11.649 1.00 94.56 91 GLY A CA 1
ATOM 744 C C . GLY A 1 91 ? -16.919 9.949 11.586 1.00 94.56 91 GLY A C 1
ATOM 745 O O . GLY A 1 91 ? -17.025 10.619 12.613 1.00 94.56 91 GLY A O 1
ATOM 746 N N . ILE A 1 92 ? -16.789 10.484 10.378 1.00 94.56 92 ILE A N 1
ATOM 747 C CA . ILE A 1 92 ? -16.874 11.916 10.085 1.00 94.56 92 ILE A CA 1
ATOM 748 C C . ILE A 1 92 ? -17.871 12.158 8.952 1.00 94.56 92 ILE A C 1
ATOM 750 O O . ILE A 1 92 ? -18.243 11.235 8.223 1.00 94.56 92 ILE A O 1
ATOM 754 N N . GLU A 1 93 ? -18.295 13.410 8.784 1.00 92.69 93 GLU A N 1
ATOM 755 C CA . GLU A 1 93 ? -18.982 13.814 7.556 1.00 92.69 93 GLU A CA 1
ATOM 756 C C . GLU A 1 93 ? -18.102 13.511 6.340 1.00 92.69 93 GLU A C 1
ATOM 758 O O . GLU A 1 93 ? -16.877 13.600 6.416 1.00 92.69 93 GLU A O 1
ATOM 763 N N . ALA A 1 94 ? -18.721 13.134 5.219 1.00 91.38 94 ALA A N 1
ATOM 764 C CA . ALA A 1 94 ? -17.984 12.750 4.024 1.00 91.38 94 ALA A CA 1
ATOM 765 C C . ALA A 1 94 ? -17.127 13.918 3.513 1.00 91.38 94 ALA A C 1
ATOM 767 O O . ALA A 1 94 ? -17.645 14.943 3.073 1.00 91.38 94 ALA A O 1
ATOM 768 N N . GLN A 1 95 ? -15.812 13.733 3.548 1.00 94.25 95 GLN A N 1
ATOM 769 C CA . GLN A 1 95 ? -14.811 14.679 3.067 1.00 94.25 95 GLN A CA 1
ATOM 770 C C . GLN A 1 95 ? -14.068 14.099 1.859 1.00 94.25 95 GLN A C 1
ATOM 772 O O . GLN A 1 95 ? -14.247 12.937 1.486 1.00 94.25 95 GLN A O 1
ATOM 777 N N . SER A 1 96 ? -13.225 14.916 1.229 1.00 93.00 96 SER A N 1
ATOM 778 C CA . SER A 1 96 ? -12.411 14.509 0.084 1.00 93.00 96 SER A CA 1
ATOM 779 C C . SER A 1 96 ? -10.921 14.633 0.392 1.00 93.00 96 SER A C 1
ATOM 781 O O . SER A 1 96 ? -10.441 15.723 0.692 1.00 93.00 96 SER A O 1
ATOM 783 N N . PHE A 1 97 ? -10.176 13.543 0.212 1.00 95.31 97 PHE A N 1
ATOM 784 C CA . PHE A 1 97 ? -8.712 13.521 0.216 1.00 95.31 97 PHE A CA 1
ATOM 785 C C . PHE A 1 97 ? -8.212 13.163 -1.183 1.00 95.31 97 PHE A C 1
ATOM 787 O O . PHE A 1 97 ? -8.480 12.060 -1.652 1.00 95.31 97 PHE A O 1
ATOM 794 N N . ASN A 1 98 ? -7.524 14.074 -1.882 1.00 92.94 98 ASN A N 1
ATOM 795 C CA . ASN A 1 98 ? -7.082 13.849 -3.271 1.00 92.94 98 ASN A CA 1
ATOM 796 C C . ASN A 1 98 ? -8.210 13.326 -4.185 1.00 92.94 98 ASN A C 1
ATOM 798 O O . ASN A 1 98 ? -8.052 12.367 -4.940 1.00 92.94 98 ASN A O 1
ATOM 802 N N . SER A 1 99 ? -9.391 13.941 -4.064 1.00 89.81 99 SER A N 1
ATOM 803 C CA . SER A 1 99 ? -10.623 13.541 -4.755 1.00 89.81 99 SER A CA 1
ATOM 804 C C . SER A 1 99 ? -11.182 12.163 -4.361 1.00 89.81 99 SER A C 1
ATOM 806 O O . SER A 1 99 ? -12.121 11.699 -5.011 1.00 89.81 99 SER A O 1
ATOM 808 N N . LEU A 1 100 ? -10.661 11.492 -3.331 1.00 93.75 100 LEU A N 1
ATOM 809 C CA . LEU A 1 100 ? -11.195 10.238 -2.793 1.00 93.75 100 LEU A CA 1
ATOM 810 C C . LEU A 1 100 ? -12.134 10.518 -1.610 1.00 93.75 100 LEU A C 1
ATOM 812 O O . LEU A 1 100 ? -11.797 11.347 -0.765 1.00 93.75 100 LEU A O 1
ATOM 816 N N . PRO A 1 101 ? -13.294 9.842 -1.525 1.00 93.62 101 PRO A N 1
ATOM 817 C CA . PRO A 1 101 ? -14.218 10.033 -0.415 1.00 93.62 101 PRO A CA 1
ATOM 818 C C . PRO A 1 101 ? -13.641 9.433 0.870 1.00 93.62 101 PRO A C 1
ATOM 820 O O . PRO A 1 101 ? -13.211 8.282 0.877 1.00 93.62 101 PRO A O 1
ATOM 823 N N . VAL A 1 102 ? -13.674 10.191 1.961 1.00 95.75 102 VAL A N 1
ATOM 824 C CA . VAL A 1 102 ? -13.260 9.744 3.294 1.00 95.75 102 VAL A CA 1
ATOM 825 C C . VAL A 1 102 ? -14.401 9.990 4.272 1.00 95.75 102 VAL A C 1
ATOM 827 O O . VAL A 1 102 ? -14.963 11.081 4.307 1.00 95.75 102 VAL A O 1
ATOM 830 N N . ILE A 1 103 ? -14.755 8.960 5.041 1.00 95.25 103 ILE A N 1
ATOM 831 C CA . ILE A 1 103 ? -15.878 8.975 5.998 1.00 95.25 103 ILE A CA 1
ATOM 832 C C . ILE A 1 103 ? -15.452 8.582 7.420 1.00 95.25 103 ILE A C 1
ATOM 834 O O . ILE A 1 103 ? -16.286 8.498 8.315 1.00 95.25 103 ILE A O 1
ATOM 838 N N . GLU A 1 104 ? -14.163 8.319 7.629 1.00 96.06 104 GLU A N 1
ATOM 839 C CA . GLU A 1 104 ? -13.575 7.986 8.926 1.00 96.06 104 GLU A CA 1
ATOM 840 C C . GLU A 1 104 ? -12.315 8.840 9.137 1.00 96.06 104 GLU A C 1
ATOM 842 O O . GLU A 1 104 ? -11.571 9.093 8.185 1.00 96.06 104 GLU A O 1
ATOM 847 N N . SER A 1 105 ? -12.050 9.265 10.370 1.00 96.44 105 SER A N 1
ATOM 848 C CA . SER A 1 105 ? -10.798 9.920 10.763 1.00 96.44 105 SER A CA 1
ATOM 849 C C . SER A 1 105 ? -10.174 9.254 11.983 1.00 96.44 105 SER A C 1
ATOM 851 O O . SER A 1 105 ? -10.827 8.517 12.725 1.00 96.44 105 SER A O 1
ATOM 853 N N . ILE A 1 106 ? -8.881 9.501 12.162 1.00 96.88 106 ILE A N 1
ATOM 854 C CA . ILE A 1 106 ? -8.061 8.977 13.247 1.00 96.88 106 ILE A CA 1
ATOM 855 C C . ILE A 1 106 ? -7.910 10.081 14.296 1.00 96.88 106 ILE A C 1
ATOM 857 O O . ILE A 1 106 ? -7.415 11.167 14.002 1.00 96.88 106 ILE A O 1
ATOM 861 N N . LYS A 1 107 ? -8.307 9.813 15.539 1.00 96.19 107 LYS A N 1
ATOM 862 C CA . LYS A 1 107 ? -8.032 10.689 16.683 1.00 96.19 107 LYS A CA 1
ATOM 863 C C . LYS A 1 107 ? -6.842 10.142 17.438 1.00 96.19 107 LYS A C 1
ATOM 865 O O . LYS A 1 107 ? -6.895 9.021 17.926 1.00 96.19 107 LYS A O 1
ATOM 870 N N . THR A 1 108 ? -5.765 10.915 17.493 1.00 94.25 108 THR A N 1
ATOM 871 C CA . THR A 1 108 ? -4.529 10.555 18.190 1.00 94.25 108 THR A CA 1
ATOM 872 C C . THR A 1 108 ? -3.666 11.796 18.405 1.00 94.25 108 THR A C 1
ATOM 874 O O . THR A 1 108 ? -3.841 12.802 17.721 1.00 94.25 108 THR A O 1
ATOM 877 N N . ASN A 1 109 ? -2.703 11.694 19.321 1.00 88.19 109 ASN A N 1
ATOM 878 C CA . ASN A 1 109 ? -1.626 12.674 19.493 1.00 88.19 109 ASN A CA 1
ATOM 879 C C . ASN A 1 109 ? -0.376 12.321 18.661 1.00 88.19 109 ASN A C 1
ATOM 881 O O . ASN A 1 109 ? 0.620 13.043 18.691 1.00 88.19 109 ASN A O 1
ATOM 885 N N . THR A 1 110 ? -0.402 11.193 17.943 1.00 87.25 110 THR A N 1
ATOM 886 C CA . THR A 1 110 ? 0.681 10.775 17.043 1.00 87.25 110 THR A CA 1
ATOM 887 C C . THR A 1 110 ? 0.799 11.731 15.862 1.00 87.25 110 THR A C 1
ATOM 889 O O . THR A 1 110 ? -0.208 12.202 15.335 1.00 87.25 110 THR A O 1
ATOM 892 N N . LYS A 1 111 ? 2.033 11.977 15.404 1.00 88.38 111 LYS A N 1
ATOM 893 C CA . LYS A 1 111 ? 2.284 12.751 14.184 1.00 88.38 111 LYS A CA 1
ATOM 894 C C . LYS A 1 111 ? 1.501 12.149 13.013 1.00 88.38 111 LYS A C 1
ATOM 896 O O . LYS A 1 111 ? 1.636 10.964 12.707 1.00 88.38 111 LYS A O 1
ATOM 901 N N . SER A 1 112 ? 0.708 12.983 12.356 1.00 92.19 112 SER A N 1
ATOM 902 C CA . SER A 1 112 ? -0.042 12.609 11.168 1.00 92.19 112 SER A CA 1
ATOM 903 C C . SER A 1 112 ? 0.891 12.298 9.997 1.00 92.19 112 SER A C 1
ATOM 905 O O . SER A 1 112 ? 1.943 12.918 9.812 1.00 92.19 112 SER A O 1
ATOM 907 N N . LYS A 1 113 ? 0.489 11.314 9.191 1.00 95.00 113 LYS A N 1
ATOM 908 C CA . LYS A 1 113 ? 1.054 11.087 7.859 1.00 95.00 113 LYS A CA 1
ATOM 909 C C . LYS A 1 113 ? 0.279 11.891 6.824 1.00 95.00 113 LYS A C 1
ATOM 911 O O . LYS A 1 113 ? 0.884 12.575 6.006 1.00 95.00 113 LYS A O 1
ATOM 916 N N . TRP A 1 114 ? -1.050 11.837 6.902 1.00 97.62 114 TRP A N 1
ATOM 917 C CA . TRP A 1 114 ? -1.954 12.601 6.048 1.00 97.62 114 TRP A CA 1
ATOM 918 C C . TRP A 1 114 ? -3.070 13.244 6.857 1.00 97.62 114 TRP A C 1
ATOM 920 O O . TRP A 1 114 ? -3.630 12.627 7.769 1.00 97.62 114 TRP 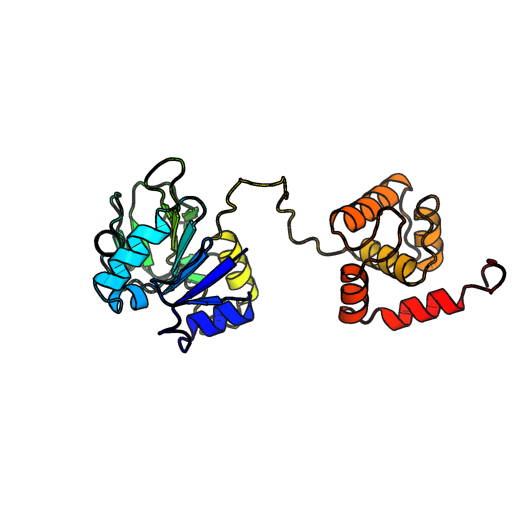A O 1
ATOM 930 N N . GLU A 1 115 ? -3.438 14.449 6.441 1.00 97.06 115 GLU A N 1
ATOM 931 C CA . GLU A 1 115 ? -4.533 15.231 7.001 1.00 97.06 115 GLU A CA 1
ATOM 932 C C . GLU A 1 115 ? -5.455 15.719 5.884 1.00 97.06 115 GLU A C 1
ATOM 934 O O . GLU A 1 115 ? -5.035 15.980 4.753 1.00 97.06 115 GLU A O 1
ATOM 939 N N . LEU A 1 116 ? -6.734 15.838 6.215 1.00 94.94 116 LEU A N 1
ATOM 940 C CA . LEU A 1 116 ? -7.709 16.574 5.426 1.00 94.94 116 LEU A CA 1
ATOM 941 C C . LEU A 1 116 ? -7.502 18.083 5.607 1.00 94.94 116 LEU A C 1
ATOM 943 O O . LEU A 1 116 ? -6.876 18.538 6.560 1.00 94.94 116 LEU A O 1
ATOM 947 N N . ALA A 1 117 ? -8.099 18.886 4.724 1.00 91.75 117 ALA A N 1
ATOM 948 C CA . ALA A 1 117 ? -7.995 20.349 4.783 1.00 91.75 117 ALA A CA 1
ATOM 949 C C . ALA A 1 117 ? -8.540 20.964 6.090 1.00 91.75 117 ALA A C 1
ATOM 951 O O . ALA A 1 117 ? -8.165 22.074 6.452 1.00 91.75 117 ALA A O 1
ATOM 952 N N . ASN A 1 118 ? -9.421 20.250 6.794 1.00 91.19 118 ASN A N 1
ATOM 953 C CA . ASN A 1 118 ? -9.966 20.646 8.093 1.00 91.19 118 ASN A CA 1
ATOM 954 C C . ASN A 1 118 ? -9.125 20.149 9.290 1.00 91.19 118 ASN A C 1
ATOM 956 O O . ASN A 1 118 ? -9.566 20.291 10.427 1.00 91.19 118 ASN A O 1
ATOM 960 N N . GLY A 1 119 ? -7.952 19.552 9.048 1.00 93.94 119 GLY A N 1
ATOM 961 C CA . GLY A 1 119 ? -7.054 19.023 10.079 1.00 93.94 119 GLY A CA 1
ATOM 962 C C . GLY A 1 119 ? -7.413 17.624 10.593 1.00 93.94 119 GLY A C 1
ATOM 963 O O . GLY A 1 119 ? -6.756 17.116 11.495 1.00 93.94 119 GLY A O 1
ATOM 964 N N . GLU A 1 120 ? -8.446 16.973 10.049 1.00 96.25 120 GLU A N 1
ATOM 965 C CA . GLU A 1 120 ? -8.769 15.588 10.405 1.00 96.25 120 GLU A CA 1
ATOM 966 C C . GLU A 1 120 ? -7.695 14.629 9.868 1.00 96.25 120 GLU A C 1
ATOM 968 O O . GLU A 1 120 ? -7.407 14.605 8.669 1.00 96.25 120 GLU A O 1
ATOM 973 N N . ILE A 1 121 ? -7.115 13.811 10.748 1.00 97.81 121 ILE A N 1
ATOM 974 C CA . ILE A 1 121 ? -6.050 12.866 10.394 1.00 97.81 121 ILE A CA 1
ATOM 975 C C . ILE A 1 121 ? -6.659 11.650 9.692 1.00 97.81 121 ILE A C 1
ATOM 977 O O . ILE A 1 121 ? -7.616 11.049 10.182 1.00 97.81 121 ILE A O 1
ATOM 981 N N . VAL A 1 122 ? -6.087 11.257 8.554 1.00 97.62 122 VAL A N 1
ATOM 982 C CA . VAL A 1 122 ? -6.577 10.131 7.730 1.00 97.62 122 VAL A CA 1
ATOM 983 C C . VAL A 1 122 ? -5.513 9.081 7.430 1.00 97.62 122 VAL A C 1
ATOM 985 O O . VAL A 1 122 ? -5.810 8.039 6.841 1.00 97.62 122 VAL A O 1
ATOM 988 N N . ALA A 1 123 ? -4.273 9.320 7.851 1.00 98.12 123 ALA A N 1
ATOM 989 C CA . ALA A 1 123 ? -3.260 8.282 7.949 1.00 98.12 123 ALA A CA 1
ATOM 990 C C . ALA A 1 123 ? -2.226 8.610 9.026 1.00 98.12 123 ALA A C 1
ATOM 992 O O . ALA A 1 123 ? -1.885 9.779 9.220 1.00 98.12 123 ALA A O 1
ATOM 993 N N . ILE A 1 124 ? -1.694 7.575 9.673 1.00 96.81 124 ILE A N 1
ATOM 994 C CA . ILE A 1 124 ? -0.570 7.667 10.608 1.00 96.81 124 ILE A CA 1
ATOM 995 C C . ILE A 1 124 ? 0.389 6.493 10.427 1.00 96.81 124 ILE A C 1
ATOM 997 O O . ILE A 1 124 ? -0.025 5.414 10.002 1.00 96.81 124 ILE A O 1
ATOM 1001 N N . ASP A 1 125 ? 1.634 6.701 10.844 1.00 95.12 125 ASP A N 1
ATOM 1002 C CA . ASP A 1 125 ? 2.610 5.641 11.081 1.00 95.12 125 ASP A CA 1
ATOM 1003 C C . ASP A 1 125 ? 2.869 5.556 12.593 1.00 95.12 125 ASP A C 1
ATOM 1005 O O . ASP A 1 125 ? 3.203 6.556 13.230 1.00 95.12 125 ASP A O 1
ATOM 1009 N N . HIS A 1 126 ? 2.700 4.371 13.177 1.00 92.44 126 HIS A N 1
ATOM 1010 C CA . HIS A 1 126 ? 2.961 4.109 14.589 1.00 92.44 126 HIS A CA 1
ATOM 1011 C C . HIS A 1 126 ? 4.143 3.151 14.755 1.00 92.44 126 HIS A C 1
ATOM 1013 O O . HIS A 1 126 ? 4.195 2.095 14.125 1.00 92.44 126 HIS A O 1
ATOM 1019 N N . PHE A 1 127 ? 5.061 3.515 15.647 1.00 89.12 127 PHE A N 1
ATOM 1020 C CA . PHE A 1 127 ? 6.202 2.715 16.085 1.00 89.12 127 PHE A CA 1
ATOM 1021 C C . PHE A 1 127 ? 6.152 2.618 17.612 1.00 89.12 127 PHE A C 1
ATOM 1023 O O . PHE A 1 127 ? 5.841 3.615 18.266 1.00 89.12 127 PHE A O 1
ATOM 1030 N N . GLU A 1 128 ? 6.488 1.463 18.192 1.00 81.25 128 GLU A N 1
ATOM 1031 C CA . GLU A 1 128 ? 6.578 1.351 19.657 1.00 81.25 128 GLU A CA 1
ATOM 1032 C C . GLU A 1 128 ? 7.826 2.050 20.194 1.00 81.25 128 GLU A C 1
ATOM 1034 O O . GLU A 1 128 ? 7.791 2.684 21.247 1.00 81.25 128 GLU A O 1
ATOM 1039 N N . HIS A 1 129 ? 8.938 1.932 19.470 1.00 75.81 129 HIS A N 1
ATOM 1040 C CA . HIS A 1 129 ? 10.204 2.566 19.807 1.00 75.81 129 HIS A CA 1
ATOM 1041 C C . HIS A 1 129 ? 11.088 2.698 18.564 1.00 75.81 129 HIS A C 1
ATOM 1043 O O . HIS A 1 129 ? 10.838 2.099 17.517 1.00 75.81 129 HIS A O 1
ATOM 1049 N N . SER A 1 130 ? 12.179 3.454 18.688 1.00 67.25 130 SER A N 1
ATOM 1050 C CA . SER A 1 130 ? 13.215 3.514 17.657 1.00 67.25 130 SER A CA 1
ATOM 1051 C C . SER A 1 130 ? 13.730 2.103 17.355 1.00 67.25 130 SER A C 1
ATOM 1053 O O . SER A 1 130 ? 14.168 1.392 18.261 1.00 67.25 130 SER A O 1
ATOM 1055 N N . GLY A 1 131 ? 13.643 1.680 16.095 1.00 64.75 131 GLY A N 1
ATOM 1056 C CA . GLY A 1 131 ? 14.066 0.346 15.663 1.00 64.75 131 GLY A CA 1
ATOM 1057 C C . GLY A 1 131 ? 13.010 -0.758 15.789 1.00 64.75 131 GLY A C 1
ATOM 1058 O O . GLY A 1 131 ? 13.345 -1.905 15.519 1.00 64.75 131 GLY A O 1
ATOM 1059 N N . SER A 1 132 ? 11.757 -0.463 16.155 1.00 78.38 132 SER A N 1
ATOM 1060 C CA . SER A 1 132 ? 10.655 -1.413 15.946 1.00 78.38 132 SER A CA 1
ATOM 1061 C C . SER A 1 132 ? 10.192 -1.399 14.486 1.00 78.38 132 SER A C 1
ATOM 1063 O O . SER A 1 132 ? 10.498 -0.475 13.727 1.00 78.38 132 SER A O 1
ATOM 1065 N N . GLY A 1 133 ? 9.414 -2.405 14.093 1.00 88.94 133 GLY A N 1
ATOM 1066 C CA . GLY A 1 133 ? 8.566 -2.292 12.907 1.00 88.94 133 GLY A CA 1
ATOM 1067 C C . GLY A 1 133 ? 7.427 -1.285 13.114 1.00 88.94 133 GLY A C 1
ATOM 1068 O O . GLY A 1 133 ? 7.341 -0.622 14.157 1.00 88.94 133 GLY A O 1
ATOM 1069 N N . CYS A 1 134 ? 6.571 -1.148 12.104 1.00 94.12 134 CYS A N 1
ATOM 1070 C CA . CYS A 1 134 ? 5.552 -0.105 12.039 1.00 94.12 134 CYS A CA 1
ATOM 1071 C C . CYS A 1 134 ? 4.141 -0.658 11.820 1.00 94.12 134 CYS A C 1
ATOM 1073 O O . CYS A 1 134 ? 3.945 -1.604 11.057 1.00 94.12 134 CYS A O 1
ATOM 1075 N N . VAL A 1 135 ? 3.143 -0.003 12.416 1.00 97.12 135 VAL A N 1
ATOM 1076 C CA . VAL A 1 135 ? 1.745 -0.091 11.983 1.00 97.12 135 VAL A CA 1
ATOM 1077 C C . VAL A 1 135 ? 1.354 1.208 11.293 1.00 97.12 135 VAL A C 1
ATOM 1079 O O . VAL A 1 135 ? 1.313 2.265 11.918 1.00 97.12 135 VAL A O 1
ATOM 1082 N N . THR A 1 136 ? 1.003 1.120 10.017 1.00 97.75 136 THR A N 1
ATOM 1083 C CA . THR A 1 136 ? 0.421 2.222 9.254 1.00 97.75 136 THR A CA 1
ATOM 1084 C C . THR A 1 136 ? -1.088 2.050 9.205 1.00 97.75 136 THR A C 1
ATOM 1086 O O . THR A 1 136 ? -1.598 1.074 8.650 1.00 97.75 136 THR A O 1
ATOM 1089 N N . LEU A 1 137 ? -1.816 3.006 9.772 1.00 97.56 137 LEU A N 1
ATOM 1090 C CA . LEU A 1 137 ? -3.274 3.055 9.703 1.00 97.56 137 LEU A CA 1
ATOM 1091 C C . LEU A 1 137 ? -3.675 4.112 8.681 1.00 97.56 137 LEU A C 1
ATOM 1093 O O . LEU A 1 137 ? -3.157 5.225 8.723 1.00 97.56 137 LEU A O 1
ATOM 1097 N N . THR A 1 138 ? -4.617 3.801 7.793 1.00 98.19 138 THR A N 1
ATOM 1098 C CA . THR A 1 138 ? -5.234 4.800 6.911 1.00 98.19 138 THR A CA 1
ATOM 1099 C C . THR A 1 138 ? -6.742 4.634 6.886 1.00 98.19 138 THR A C 1
ATOM 1101 O O . THR A 1 138 ? -7.225 3.511 6.839 1.00 98.19 138 THR A O 1
ATOM 1104 N N . THR A 1 139 ? -7.492 5.734 6.876 1.00 97.62 139 THR A N 1
ATOM 1105 C CA . THR A 1 139 ? -8.947 5.739 6.657 1.00 97.62 139 THR A CA 1
ATOM 1106 C C . THR A 1 139 ? -9.325 6.088 5.216 1.00 97.62 139 THR A C 1
ATOM 1108 O O . THR A 1 139 ? -10.505 6.089 4.861 1.00 97.62 139 THR A O 1
ATOM 1111 N N . VAL A 1 140 ? -8.336 6.336 4.351 1.00 97.75 140 VAL A N 1
ATOM 1112 C CA . VAL A 1 140 ? -8.559 6.566 2.922 1.00 97.75 140 VAL A CA 1
ATOM 1113 C C . VAL A 1 140 ? -8.854 5.218 2.246 1.00 97.75 140 VAL A C 1
ATOM 1115 O O . VAL A 1 140 ? -8.058 4.283 2.373 1.00 97.75 140 VAL A O 1
ATOM 1118 N N . PRO A 1 141 ? -9.973 5.065 1.513 1.00 95.62 141 PRO A N 1
ATOM 1119 C CA . PRO A 1 141 ? -10.420 3.776 0.978 1.00 95.62 141 PRO A CA 1
ATOM 1120 C C . PRO A 1 141 ? -9.683 3.370 -0.305 1.00 95.62 141 PRO A C 1
ATOM 1122 O O . PRO A 1 141 ? -10.296 3.092 -1.330 1.00 95.62 141 PRO A O 1
ATOM 1125 N N . LEU A 1 142 ? -8.352 3.313 -0.251 1.00 96.50 142 LEU A N 1
ATOM 1126 C CA . LEU A 1 142 ? -7.499 3.071 -1.417 1.00 96.50 142 LEU A CA 1
ATOM 1127 C C . LEU A 1 142 ? -7.875 1.772 -2.142 1.00 96.50 142 LEU A C 1
ATOM 1129 O O . LEU A 1 142 ? -7.982 1.760 -3.359 1.00 96.50 142 LEU A O 1
ATOM 1133 N N . LEU A 1 143 ? -8.150 0.694 -1.403 1.00 94.75 143 LEU A N 1
ATOM 1134 C CA . LEU A 1 143 ? -8.455 -0.631 -1.961 1.00 94.75 143 LEU A CA 1
ATOM 1135 C C . LEU A 1 143 ? -9.944 -0.850 -2.300 1.00 94.75 143 LEU A C 1
ATOM 1137 O O . LEU A 1 143 ? -10.370 -1.990 -2.497 1.00 94.75 143 LEU A O 1
ATOM 1141 N N . ASP A 1 144 ? -10.749 0.212 -2.364 1.00 91.38 144 ASP A N 1
ATOM 1142 C CA . ASP A 1 144 ? -12.177 0.119 -2.667 1.00 91.38 144 ASP A CA 1
ATOM 1143 C C . ASP A 1 144 ? -12.436 0.019 -4.178 1.00 91.38 144 ASP A C 1
ATOM 1145 O O . ASP A 1 144 ? -12.113 0.910 -4.963 1.00 91.38 144 ASP A O 1
ATOM 1149 N N . TYR A 1 145 ? -13.094 -1.063 -4.598 1.00 86.69 145 TYR A N 1
ATOM 1150 C CA . TYR A 1 145 ? -13.454 -1.290 -6.001 1.00 86.69 145 TYR A CA 1
ATOM 1151 C C . TYR A 1 145 ? -14.450 -0.260 -6.552 1.00 86.69 145 TYR A C 1
ATOM 1153 O O . TYR A 1 145 ? -14.585 -0.102 -7.761 1.00 86.69 145 TYR A O 1
ATOM 1161 N N . ARG A 1 146 ? -15.165 0.476 -5.701 1.00 88.38 146 ARG A N 1
ATOM 1162 C CA . ARG A 1 146 ? -16.033 1.568 -6.163 1.00 88.38 146 ARG A CA 1
ATOM 1163 C C . ARG A 1 146 ? -15.222 2.740 -6.724 1.00 88.38 146 ARG A C 1
ATOM 1165 O O . ARG A 1 146 ? -15.773 3.576 -7.432 1.00 88.38 146 ARG A O 1
ATOM 1172 N N . LEU A 1 147 ? -13.915 2.777 -6.456 1.00 87.94 147 LEU A N 1
ATOM 1173 C CA . LEU A 1 147 ? -12.972 3.794 -6.922 1.00 87.94 147 LEU A CA 1
ATOM 1174 C C . LEU A 1 147 ? -12.128 3.319 -8.113 1.00 87.94 147 LEU A C 1
ATOM 1176 O O . LEU A 1 147 ? -11.068 3.881 -8.377 1.00 87.94 147 LEU A O 1
ATOM 1180 N N . LEU A 1 148 ? -12.605 2.322 -8.872 1.00 81.19 148 LEU A N 1
ATOM 1181 C CA . LEU A 1 148 ? -11.924 1.796 -10.064 1.00 81.19 148 LEU A CA 1
ATOM 1182 C C . LEU A 1 148 ? -11.498 2.894 -11.060 1.00 81.19 148 LEU A C 1
ATOM 1184 O O . LEU A 1 148 ? -10.398 2.840 -11.597 1.00 81.19 148 LEU A O 1
ATOM 1188 N N . SER A 1 149 ? -12.320 3.928 -11.262 1.00 82.75 149 SER A N 1
ATOM 1189 C CA . SER A 1 149 ? -11.994 5.056 -12.152 1.00 82.75 149 SER A CA 1
ATOM 1190 C C . SER A 1 149 ? -10.877 5.972 -11.635 1.00 82.75 149 SER A C 1
ATOM 1192 O O . SER A 1 149 ? -10.387 6.815 -12.379 1.00 82.75 149 SER A O 1
ATOM 1194 N N . LYS A 1 150 ? -10.473 5.823 -10.368 1.00 87.19 150 LYS A N 1
ATOM 1195 C CA . LYS A 1 150 ? -9.416 6.595 -9.697 1.00 87.19 150 LYS A CA 1
ATOM 1196 C C . LYS A 1 150 ? -8.245 5.702 -9.276 1.00 87.19 150 LYS A C 1
ATOM 1198 O O . LYS A 1 150 ? -7.510 6.045 -8.350 1.00 87.19 150 LYS A O 1
ATOM 1203 N N . GLN A 1 151 ? -8.072 4.553 -9.934 1.00 87.50 151 GLN A N 1
ATOM 1204 C CA . GLN A 1 151 ? -7.049 3.568 -9.579 1.00 87.50 151 GLN A CA 1
ATOM 1205 C C . GLN A 1 151 ? -5.629 4.126 -9.589 1.00 87.50 151 GLN A C 1
ATOM 1207 O O . GLN A 1 151 ? -4.865 3.771 -8.700 1.00 87.50 151 GLN A O 1
ATOM 1212 N N . ASP A 1 152 ? -5.285 5.019 -10.518 1.00 90.19 152 ASP A N 1
ATOM 1213 C CA . ASP A 1 152 ? -3.941 5.607 -10.566 1.00 90.19 152 ASP A CA 1
ATOM 1214 C C . ASP A 1 152 ? -3.638 6.434 -9.310 1.00 90.19 152 ASP A C 1
ATOM 1216 O O . ASP A 1 152 ? -2.570 6.298 -8.713 1.00 90.19 152 ASP A O 1
ATOM 1220 N N . ILE A 1 153 ? -4.615 7.223 -8.848 1.00 93.38 153 ILE A N 1
ATOM 1221 C CA . ILE A 1 153 ? -4.516 7.986 -7.596 1.00 93.38 153 ILE A CA 1
ATOM 1222 C C . ILE A 1 153 ? -4.435 7.024 -6.408 1.00 93.38 153 ILE A C 1
ATOM 1224 O O . ILE A 1 153 ? -3.580 7.188 -5.542 1.00 93.38 153 ILE A O 1
ATOM 1228 N N . CYS A 1 154 ? -5.281 5.991 -6.378 1.00 92.44 154 CYS A N 1
ATOM 1229 C CA . CYS A 1 154 ? -5.287 5.013 -5.289 1.00 92.44 154 CYS A CA 1
ATOM 1230 C C . CYS A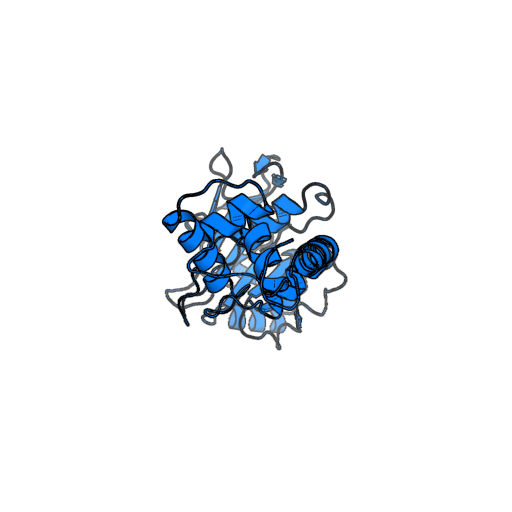 1 154 ? -3.958 4.252 -5.197 1.00 92.44 154 CYS A C 1
ATOM 1232 O O . CYS A 1 154 ? -3.429 4.080 -4.102 1.00 92.44 154 CYS A O 1
ATOM 1234 N N . LYS A 1 155 ? -3.394 3.842 -6.339 1.00 95.06 155 LYS A N 1
ATOM 1235 C CA . LYS A 1 155 ? -2.098 3.166 -6.428 1.00 95.06 155 LYS A CA 1
ATOM 1236 C C . LYS A 1 155 ? -0.969 4.081 -5.968 1.00 95.06 155 LYS A C 1
ATOM 1238 O O . LYS A 1 155 ? -0.142 3.648 -5.172 1.00 95.06 155 LYS A O 1
ATOM 1243 N N . LYS A 1 156 ? -0.944 5.331 -6.444 1.00 95.31 156 LYS A N 1
ATOM 1244 C CA . LYS A 1 156 ? 0.054 6.326 -6.032 1.00 95.31 156 LYS A CA 1
ATOM 1245 C C . LYS A 1 156 ? 0.039 6.513 -4.513 1.00 95.31 156 LYS A C 1
ATOM 1247 O O . LYS A 1 156 ? 1.062 6.323 -3.868 1.00 95.31 156 LYS A O 1
ATOM 1252 N N . LEU A 1 157 ? -1.132 6.796 -3.944 1.00 96.12 157 LEU A N 1
ATOM 1253 C CA . LEU A 1 157 ? -1.284 6.988 -2.502 1.00 96.12 157 LEU A CA 1
ATOM 1254 C C . LEU A 1 157 ? -0.955 5.714 -1.715 1.00 96.12 157 LEU A C 1
ATOM 1256 O O . LEU A 1 157 ? -0.340 5.787 -0.660 1.00 96.12 157 LEU A O 1
ATOM 1260 N N . PHE A 1 158 ? -1.309 4.532 -2.225 1.00 96.25 158 PHE A N 1
ATOM 1261 C CA . PHE A 1 158 ? -0.946 3.277 -1.568 1.00 96.25 158 PHE A CA 1
ATOM 1262 C C . PHE A 1 158 ? 0.575 3.110 -1.464 1.00 96.25 158 PHE A C 1
ATOM 1264 O O . PHE A 1 158 ? 1.071 2.721 -0.411 1.00 96.25 158 PHE A O 1
ATOM 1271 N N . LEU A 1 159 ? 1.317 3.430 -2.527 1.00 94.00 159 LEU A N 1
ATOM 1272 C CA . LEU A 1 159 ? 2.780 3.391 -2.504 1.00 94.00 159 LEU A CA 1
ATOM 1273 C C . LEU A 1 159 ? 3.362 4.405 -1.508 1.00 94.00 159 LEU A C 1
ATOM 1275 O O . LEU A 1 159 ? 4.305 4.072 -0.804 1.00 94.00 159 LEU A O 1
ATOM 1279 N N . GLU A 1 160 ? 2.760 5.588 -1.374 1.00 94.69 160 GLU A N 1
ATOM 1280 C CA . GLU A 1 160 ? 3.161 6.599 -0.380 1.00 94.69 160 GLU A CA 1
ATOM 1281 C C . GLU A 1 160 ? 2.938 6.156 1.083 1.00 94.69 160 GLU A C 1
ATOM 1283 O O . GLU A 1 160 ? 3.554 6.705 1.999 1.00 94.69 160 GLU A O 1
ATOM 1288 N N . LEU A 1 161 ? 2.079 5.159 1.343 1.00 95.12 161 LEU A N 1
ATOM 1289 C CA . LEU A 1 161 ? 1.935 4.586 2.688 1.00 95.12 161 LEU A CA 1
ATOM 1290 C C . LEU A 1 161 ? 3.142 3.747 3.100 1.00 95.12 161 LEU A C 1
ATOM 1292 O O . LEU A 1 161 ? 3.405 3.624 4.297 1.00 95.12 161 LEU A O 1
ATOM 1296 N N . ILE A 1 162 ? 3.859 3.170 2.139 1.00 93.94 162 ILE A N 1
ATOM 1297 C CA . ILE A 1 162 ? 4.962 2.250 2.397 1.00 93.94 162 ILE A CA 1
ATOM 1298 C C . ILE A 1 162 ? 6.141 3.011 3.005 1.00 93.94 162 ILE A C 1
ATOM 1300 O O . ILE A 1 162 ? 6.545 4.059 2.508 1.00 93.94 162 ILE A O 1
ATOM 1304 N N . ILE A 1 163 ? 6.683 2.488 4.105 1.00 84.19 163 ILE A N 1
ATOM 1305 C CA . ILE A 1 163 ? 7.852 3.064 4.769 1.00 84.19 163 ILE A CA 1
ATOM 1306 C C . ILE A 1 163 ? 9.098 2.393 4.207 1.00 84.19 163 ILE A C 1
ATOM 1308 O O . ILE A 1 163 ? 9.287 1.182 4.327 1.00 84.19 163 ILE A O 1
ATOM 1312 N N . GLU A 1 164 ? 9.970 3.189 3.605 1.00 71.38 164 GLU A N 1
ATOM 1313 C CA . GLU A 1 164 ? 11.278 2.728 3.158 1.00 71.38 164 GLU A CA 1
ATOM 1314 C C . GLU A 1 164 ? 12.184 2.494 4.373 1.00 71.38 164 GLU A C 1
ATOM 1316 O O . GLU A 1 164 ? 12.672 3.431 5.009 1.00 71.38 164 GLU A O 1
ATOM 1321 N N . ASN A 1 165 ? 12.405 1.224 4.720 1.00 54.19 165 ASN A N 1
ATOM 1322 C CA . ASN A 1 165 ? 13.346 0.860 5.771 1.00 54.19 165 ASN A CA 1
ATOM 1323 C C . ASN A 1 165 ? 14.776 1.071 5.272 1.00 54.19 165 ASN A C 1
ATOM 1325 O O . ASN A 1 165 ? 15.288 0.315 4.450 1.00 54.19 165 ASN A O 1
ATOM 1329 N N . LYS A 1 166 ? 15.429 2.114 5.786 1.00 40.38 166 LYS A N 1
ATOM 1330 C CA . LYS A 1 166 ? 16.857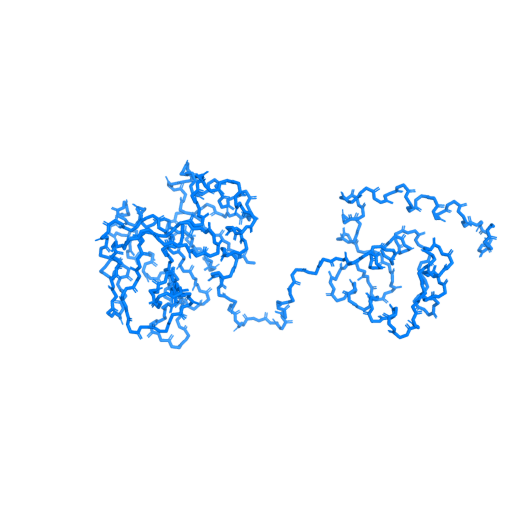 2.359 5.577 1.00 40.38 166 LYS A CA 1
ATOM 1331 C C . LYS A 1 166 ? 17.666 1.312 6.347 1.00 40.38 166 LYS A C 1
ATOM 1333 O O . LYS A 1 166 ? 17.849 1.482 7.546 1.00 40.38 166 LYS A O 1
ATOM 1338 N N . ASN A 1 167 ? 18.063 0.232 5.674 1.00 34.72 167 ASN A N 1
ATOM 1339 C CA . ASN A 1 167 ? 19.237 -0.620 5.943 1.00 34.72 167 ASN A CA 1
ATOM 1340 C C . ASN A 1 167 ? 19.245 -1.775 4.920 1.00 34.72 167 ASN A C 1
ATOM 1342 O O . ASN A 1 167 ? 18.659 -2.828 5.153 1.00 34.72 167 ASN A O 1
ATOM 1346 N N . ASP A 1 168 ? 19.742 -1.540 3.715 1.00 32.72 168 ASP A N 1
ATOM 1347 C CA . ASP A 1 168 ? 21.107 -1.851 3.280 1.00 32.72 168 ASP A CA 1
ATOM 1348 C C . ASP A 1 168 ? 21.195 -1.470 1.798 1.00 32.72 168 ASP A C 1
ATOM 1350 O O . ASP A 1 168 ? 20.268 -1.702 1.025 1.00 32.72 168 ASP A O 1
ATOM 1354 N N . GLU A 1 169 ? 22.312 -0.835 1.453 1.00 30.45 169 GLU A N 1
ATOM 1355 C CA . GLU A 1 169 ? 22.592 -0.121 0.205 1.00 30.45 169 GLU A CA 1
ATOM 1356 C C . GLU A 1 169 ? 21.742 1.135 -0.020 1.00 30.45 169 GLU A C 1
ATOM 1358 O O . GLU A 1 169 ? 20.514 1.149 0.021 1.00 30.45 169 GLU A O 1
ATOM 1363 N N . SER A 1 170 ? 22.432 2.240 -0.287 1.00 33.53 170 SER A N 1
ATOM 1364 C CA . SER A 1 170 ? 21.854 3.449 -0.851 1.00 33.53 170 SER A CA 1
ATOM 1365 C C . SER A 1 170 ? 21.168 3.125 -2.181 1.00 33.53 170 SER A C 1
ATOM 1367 O O . SER A 1 170 ? 21.753 3.277 -3.248 1.00 33.53 170 SER A O 1
ATOM 1369 N N . THR A 1 171 ? 19.914 2.698 -2.129 1.00 29.83 171 THR A N 1
ATOM 1370 C CA . THR A 1 171 ? 18.974 2.905 -3.220 1.00 29.83 171 THR A CA 1
ATOM 1371 C C . THR A 1 171 ? 18.156 4.114 -2.834 1.00 29.83 171 THR A C 1
ATOM 1373 O O . THR A 1 171 ? 17.168 4.050 -2.111 1.00 29.83 171 THR A O 1
ATOM 1376 N N . THR A 1 172 ? 18.648 5.263 -3.281 1.00 29.31 172 THR A N 1
ATOM 1377 C CA . THR A 1 172 ? 17.831 6.432 -3.570 1.00 29.31 172 THR A CA 1
ATOM 1378 C C . THR A 1 172 ? 16.533 5.926 -4.194 1.00 29.31 172 THR A C 1
ATOM 1380 O O . THR A 1 172 ? 16.566 5.409 -5.312 1.00 29.31 172 THR A O 1
ATOM 1383 N N . VAL A 1 173 ? 15.399 6.033 -3.498 1.00 34.88 173 VAL A N 1
ATOM 1384 C CA . VAL A 1 173 ? 14.111 5.966 -4.183 1.00 34.88 173 VAL A CA 1
ATOM 1385 C C . VAL A 1 173 ? 14.008 7.257 -4.970 1.00 34.88 173 VAL A C 1
ATOM 1387 O O . VAL A 1 173 ? 13.557 8.298 -4.502 1.00 34.88 173 VAL A O 1
ATOM 1390 N N . GLN A 1 174 ? 14.586 7.196 -6.166 1.00 32.75 174 GLN A N 1
ATOM 1391 C CA . GLN A 1 174 ? 14.213 8.087 -7.234 1.00 32.75 174 GLN A CA 1
ATOM 1392 C C . GLN A 1 174 ? 12.733 7.830 -7.503 1.00 32.75 174 GLN A C 1
ATOM 1394 O O . GLN A 1 174 ? 12.271 6.683 -7.476 1.00 32.75 174 GLN A O 1
ATOM 1399 N N . GLU A 1 175 ? 11.997 8.909 -7.762 1.00 42.69 175 GLU A N 1
ATOM 1400 C CA . GLU A 1 175 ? 10.747 8.836 -8.512 1.00 42.69 175 GLU A CA 1
ATOM 1401 C C . GLU A 1 175 ? 10.894 7.761 -9.597 1.00 42.69 175 GLU A C 1
ATOM 1403 O O . GLU A 1 175 ? 11.973 7.695 -10.195 1.00 42.69 175 GLU A O 1
ATOM 1408 N N . PRO A 1 176 ? 9.887 6.896 -9.842 1.00 53.34 176 PRO A N 1
ATOM 1409 C CA . PRO A 1 176 ? 10.005 5.889 -10.886 1.00 53.34 176 PRO A CA 1
ATOM 1410 C C . PRO A 1 176 ? 10.465 6.605 -12.148 1.00 53.34 176 PRO A C 1
ATOM 1412 O O . PRO A 1 176 ? 9.743 7.462 -12.657 1.00 53.34 176 PRO A O 1
ATOM 1415 N N . PHE A 1 177 ? 11.697 6.333 -12.580 1.00 64.31 177 PHE A N 1
ATOM 1416 C CA . PHE A 1 177 ? 12.273 7.045 -13.701 1.00 64.31 177 PHE A CA 1
ATOM 1417 C C . PHE A 1 177 ? 11.408 6.724 -14.907 1.00 64.31 177 PHE A C 1
ATOM 1419 O O . PHE A 1 177 ? 11.349 5.584 -15.371 1.00 64.31 177 PHE A O 1
ATOM 1426 N N . ILE A 1 178 ? 10.668 7.725 -15.368 1.00 76.06 178 ILE A N 1
ATOM 1427 C CA . ILE A 1 178 ? 9.917 7.650 -16.607 1.00 76.06 178 ILE A CA 1
ATOM 1428 C C . ILE A 1 178 ? 10.865 8.213 -17.659 1.00 76.06 178 ILE A C 1
ATOM 1430 O O . ILE A 1 178 ? 11.115 9.423 -17.640 1.00 76.06 178 ILE A O 1
ATOM 1434 N N . PRO A 1 179 ? 11.406 7.374 -18.565 1.00 80.06 179 PRO A N 1
ATOM 1435 C CA . PRO A 1 179 ? 12.261 7.868 -19.629 1.00 80.06 179 PRO A CA 1
ATOM 1436 C C . PRO A 1 179 ? 11.513 8.955 -20.402 1.00 80.06 179 PRO A C 1
ATOM 1438 O O . PRO A 1 179 ? 10.433 8.724 -20.945 1.00 80.06 179 PRO A O 1
ATOM 1441 N N . SER A 1 180 ? 12.068 10.165 -20.403 1.00 83.38 180 SER A N 1
ATOM 1442 C CA . SER A 1 180 ? 11.597 11.242 -21.278 1.00 83.38 180 SER A CA 1
ATOM 1443 C C . SER A 1 180 ? 11.850 10.880 -22.754 1.00 83.38 180 SER A C 1
ATOM 1445 O O . SER A 1 180 ? 12.651 9.984 -23.027 1.00 83.38 180 SER A O 1
ATOM 1447 N N . PRO A 1 181 ? 11.263 11.600 -23.727 1.00 86.31 181 PRO A N 1
ATOM 1448 C CA . PRO A 1 181 ? 11.467 11.299 -25.148 1.00 86.31 181 PRO A CA 1
ATOM 1449 C C . PRO A 1 181 ? 12.945 11.213 -25.562 1.00 86.31 181 PRO A C 1
ATOM 1451 O O . PRO A 1 181 ? 13.333 10.348 -26.341 1.00 86.31 181 PRO A O 1
ATOM 1454 N N . VAL A 1 182 ? 13.806 12.054 -24.979 1.00 88.44 182 VAL A N 1
ATOM 1455 C CA . VAL A 1 182 ? 15.249 12.031 -25.264 1.00 88.44 182 VAL A CA 1
ATOM 1456 C C . VAL A 1 182 ? 15.910 10.762 -24.725 1.00 88.44 182 VAL A C 1
ATOM 1458 O O . VAL A 1 182 ? 16.769 10.189 -25.389 1.00 88.44 182 VAL A O 1
ATOM 1461 N N . HIS A 1 183 ? 15.489 10.277 -23.556 1.00 93.81 183 HIS A N 1
ATOM 1462 C CA . HIS A 1 183 ? 15.962 9.000 -23.025 1.00 93.81 183 HIS A CA 1
ATOM 1463 C C . HIS A 1 183 ? 15.559 7.832 -23.928 1.00 93.81 183 HIS A C 1
ATOM 1465 O O . HIS A 1 183 ? 16.364 6.942 -24.197 1.00 93.81 183 HIS A O 1
ATOM 1471 N N . GLU A 1 184 ? 14.331 7.856 -24.448 1.00 91.38 184 GLU A N 1
ATOM 1472 C CA . GLU A 1 184 ? 13.854 6.847 -25.394 1.00 91.38 184 GLU A CA 1
ATOM 1473 C C . GLU A 1 184 ? 14.686 6.856 -26.687 1.00 91.38 184 GLU A C 1
ATOM 1475 O O . GLU A 1 184 ? 15.066 5.794 -27.176 1.00 91.38 184 GLU A O 1
ATOM 1480 N N . TYR A 1 185 ? 15.065 8.030 -27.204 1.00 93.94 185 TYR A N 1
ATOM 1481 C CA . TYR A 1 185 ? 15.952 8.144 -28.369 1.00 93.94 185 TYR A CA 1
ATOM 1482 C C . TYR A 1 185 ? 17.337 7.536 -28.124 1.00 93.94 185 TYR A C 1
ATOM 1484 O O . TYR A 1 185 ? 17.850 6.809 -28.978 1.00 93.94 185 TYR A O 1
ATOM 1492 N N . ILE A 1 186 ? 17.928 7.784 -26.951 1.00 95.25 186 ILE A N 1
ATOM 1493 C CA . ILE A 1 186 ? 19.222 7.202 -26.567 1.00 95.25 186 ILE A CA 1
ATOM 1494 C C . ILE A 1 186 ? 19.114 5.670 -26.492 1.00 95.25 186 ILE A C 1
ATOM 1496 O O . ILE A 1 186 ? 19.960 4.972 -27.054 1.00 95.25 186 ILE A O 1
ATOM 1500 N N . LEU A 1 187 ? 18.043 5.136 -25.892 1.00 95.00 187 LEU A N 1
ATOM 1501 C CA . LEU A 1 187 ? 17.789 3.689 -25.830 1.00 95.00 187 LEU A CA 1
ATOM 1502 C C . LEU A 1 187 ? 17.615 3.060 -27.216 1.00 95.00 187 LEU A C 1
ATOM 1504 O O . LEU A 1 187 ? 18.113 1.961 -27.466 1.00 95.00 187 LEU A O 1
ATOM 1508 N N . ILE A 1 188 ? 16.945 3.755 -28.139 1.00 93.50 188 ILE A N 1
ATOM 1509 C CA . ILE A 1 188 ? 16.773 3.294 -29.521 1.00 93.50 188 ILE A CA 1
ATOM 1510 C C . ILE A 1 188 ? 18.130 3.230 -30.249 1.00 93.50 188 ILE A C 1
ATOM 1512 O O . ILE A 1 188 ? 18.384 2.255 -30.959 1.00 93.50 188 ILE A O 1
ATOM 1516 N N . LEU A 1 189 ? 19.021 4.215 -30.059 1.00 92.62 189 LEU A N 1
ATOM 1517 C CA . LEU A 1 189 ? 20.387 4.198 -30.617 1.00 92.62 189 LEU A CA 1
ATOM 1518 C C . LEU A 1 189 ? 21.236 3.063 -30.030 1.00 92.62 189 LEU A C 1
ATOM 1520 O O . LEU A 1 189 ? 21.973 2.397 -30.763 1.00 92.62 189 LEU A O 1
ATOM 1524 N N . ALA A 1 190 ? 21.114 2.826 -28.725 1.00 94.25 190 ALA A N 1
ATOM 1525 C CA . ALA A 1 190 ? 21.818 1.756 -28.031 1.00 94.25 190 ALA A CA 1
ATOM 1526 C C . ALA A 1 190 ? 21.353 0.373 -28.517 1.00 94.25 190 ALA A C 1
ATOM 1528 O O . ALA A 1 190 ? 22.173 -0.416 -28.970 1.00 94.25 190 ALA A O 1
ATOM 1529 N N . SER A 1 191 ? 20.037 0.141 -28.598 1.00 92.44 191 SER A N 1
ATOM 1530 C CA . SER A 1 191 ? 19.431 -1.091 -29.152 1.00 92.44 191 SER A CA 1
ATOM 1531 C C . SER A 1 191 ? 19.793 -1.331 -30.625 1.00 92.44 191 SER A C 1
ATOM 1533 O O . SER A 1 191 ? 19.766 -2.453 -31.158 1.00 92.44 191 SER A O 1
ATOM 1535 N N . ALA A 1 192 ? 20.076 -0.240 -31.340 1.00 90.31 192 ALA A N 1
ATOM 1536 C CA . ALA A 1 192 ? 20.554 -0.267 -32.710 1.00 90.31 192 ALA A CA 1
ATOM 1537 C C . ALA A 1 192 ? 22.053 -0.610 -32.824 1.00 90.31 192 ALA A C 1
ATOM 1539 O O . ALA A 1 192 ? 22.524 -0.851 -33.937 1.00 90.31 192 ALA A O 1
ATOM 1540 N N . ASN A 1 193 ? 22.778 -0.716 -31.704 1.00 89.81 193 ASN A N 1
ATOM 1541 C CA . ASN A 1 193 ? 24.232 -0.864 -31.614 1.00 89.81 193 ASN A CA 1
ATOM 1542 C C . ASN A 1 193 ? 24.977 0.240 -32.380 1.00 89.81 193 ASN A C 1
ATOM 1544 O O . ASN A 1 193 ? 25.950 -0.035 -33.093 1.00 89.81 193 ASN A O 1
ATOM 1548 N N . VAL A 1 194 ? 24.474 1.475 -32.287 1.00 88.44 194 VAL A N 1
ATOM 1549 C CA . VAL A 1 194 ? 25.081 2.660 -32.914 1.00 88.44 194 VAL A CA 1
ATOM 1550 C C . VAL A 1 194 ? 25.376 3.785 -31.928 1.00 88.44 194 VAL A C 1
ATOM 1552 O O . VAL A 1 194 ? 25.985 4.767 -32.333 1.00 88.44 194 VAL A O 1
ATOM 1555 N N . LEU A 1 195 ? 24.952 3.683 -30.666 1.00 91.12 195 LEU A N 1
ATOM 1556 C CA . LEU A 1 195 ? 25.233 4.702 -29.657 1.00 91.12 195 LEU A CA 1
ATOM 1557 C C . LEU A 1 195 ? 26.751 4.858 -29.454 1.00 91.12 195 LEU A C 1
ATOM 1559 O O . LEU A 1 195 ? 27.439 3.908 -29.095 1.00 91.12 195 LEU A O 1
ATOM 1563 N N . GLU A 1 196 ? 27.258 6.072 -29.659 1.00 90.00 196 GLU A N 1
ATOM 1564 C CA . GLU A 1 196 ? 28.632 6.462 -29.343 1.00 90.00 196 GLU A CA 1
ATOM 1565 C C . GLU A 1 196 ? 28.578 7.530 -28.238 1.00 90.00 196 GLU A C 1
ATOM 1567 O O . GLU A 1 196 ? 28.269 8.690 -28.537 1.00 90.00 196 GLU A O 1
ATOM 1572 N N . PRO A 1 197 ? 28.887 7.194 -26.968 1.00 85.94 197 PRO A N 1
ATOM 1573 C CA . PRO A 1 197 ? 28.752 8.126 -25.841 1.00 85.94 197 PRO A CA 1
ATOM 1574 C C . PRO A 1 197 ? 29.447 9.479 -26.059 1.00 85.94 197 PRO A C 1
ATOM 1576 O O . PRO A 1 197 ? 28.904 10.532 -25.735 1.00 85.94 197 PRO A O 1
ATOM 1579 N N . THR A 1 198 ? 30.612 9.480 -26.711 1.00 86.81 198 THR A N 1
ATOM 1580 C CA . THR A 1 198 ? 31.388 10.695 -27.012 1.00 86.81 198 THR A CA 1
ATOM 1581 C C . THR A 1 198 ? 30.771 11.580 -28.102 1.00 86.81 198 THR A C 1
ATOM 1583 O O . THR A 1 198 ? 31.154 12.741 -28.231 1.00 86.81 198 THR A O 1
ATOM 1586 N N . LYS A 1 199 ? 29.795 11.085 -28.875 1.00 88.81 199 LYS A N 1
ATOM 1587 C CA . LYS A 1 199 ? 29.126 11.817 -29.969 1.00 88.81 199 LYS A CA 1
ATOM 1588 C C . LYS A 1 199 ? 27.611 11.930 -29.792 1.00 88.81 199 LYS A C 1
ATOM 1590 O O . LYS A 1 199 ? 26.925 12.386 -30.707 1.00 88.81 199 LYS A O 1
ATOM 1595 N N . ILE A 1 200 ? 27.088 11.579 -28.620 1.00 90.62 200 ILE A N 1
ATOM 1596 C CA . ILE A 1 200 ? 25.651 11.433 -28.355 1.00 90.62 200 ILE A CA 1
ATOM 1597 C C . ILE A 1 200 ? 24.803 12.655 -28.755 1.00 90.62 200 ILE A C 1
ATOM 1599 O O . ILE A 1 200 ? 23.765 12.501 -29.388 1.00 90.62 200 ILE A O 1
ATOM 1603 N N . SER A 1 201 ? 25.270 13.878 -28.484 1.00 90.00 201 SER A N 1
ATOM 1604 C CA . SER A 1 201 ? 24.572 15.114 -28.885 1.00 90.00 201 SER A CA 1
ATOM 1605 C C . SER A 1 201 ? 24.448 15.243 -30.412 1.00 90.00 201 SER A C 1
ATOM 1607 O O . SER A 1 201 ? 23.370 15.540 -30.926 1.00 90.00 201 SER A O 1
ATOM 1609 N N . GLY A 1 202 ? 25.512 14.919 -31.156 1.00 87.44 202 GLY A N 1
ATOM 1610 C CA . GLY A 1 202 ? 25.475 14.892 -32.620 1.00 87.44 202 GLY A CA 1
ATOM 1611 C C . GLY A 1 202 ? 24.563 13.788 -33.158 1.00 87.44 202 GLY A C 1
ATOM 1612 O O . GLY A 1 202 ? 23.851 13.998 -34.135 1.00 87.44 202 GLY A O 1
ATOM 1613 N N . GLN A 1 203 ? 24.526 12.627 -32.499 1.00 88.62 203 GLN A N 1
ATOM 1614 C CA . GLN A 1 203 ? 23.639 11.526 -32.885 1.00 88.62 203 GLN A CA 1
ATOM 1615 C C . GLN A 1 203 ? 22.161 11.872 -32.664 1.00 88.62 203 GLN A C 1
ATOM 1617 O O . GLN A 1 203 ? 21.346 11.635 -33.555 1.00 88.62 203 GLN A O 1
ATOM 1622 N N . LEU A 1 204 ? 21.819 12.494 -31.532 1.00 88.69 204 LEU A N 1
ATOM 1623 C CA . LEU A 1 204 ? 20.459 12.958 -31.238 1.00 88.69 204 LEU A CA 1
ATOM 1624 C C . LEU A 1 204 ? 19.980 14.008 -32.252 1.00 88.69 204 LEU A C 1
ATOM 1626 O O . LEU A 1 204 ? 18.870 13.896 -32.780 1.00 88.69 204 LEU A O 1
ATOM 1630 N N . SER A 1 205 ? 20.846 14.959 -32.613 1.00 85.19 205 SER A N 1
ATOM 1631 C CA . SER A 1 205 ? 20.544 15.949 -33.652 1.00 85.19 205 SER A CA 1
ATOM 1632 C C . SER A 1 205 ? 20.372 15.297 -35.033 1.00 85.19 205 SER A C 1
ATOM 1634 O O . SER A 1 205 ? 19.424 15.598 -35.762 1.00 85.19 205 SER A O 1
ATOM 1636 N N . ASN A 1 206 ? 21.230 14.336 -35.388 1.00 83.50 206 ASN A N 1
ATOM 1637 C CA . ASN A 1 206 ? 21.195 13.690 -36.700 1.00 83.50 206 ASN A CA 1
ATOM 1638 C C . ASN A 1 206 ? 19.960 12.798 -36.897 1.00 83.50 206 ASN A C 1
ATOM 1640 O O . ASN A 1 206 ? 19.268 12.951 -37.908 1.00 83.50 206 ASN A O 1
ATOM 1644 N N . PHE A 1 207 ? 19.674 11.908 -35.939 1.00 81.25 207 PHE A N 1
ATOM 1645 C CA . PHE A 1 207 ? 18.616 10.896 -36.051 1.00 81.25 207 PHE A CA 1
ATOM 1646 C C . PHE A 1 207 ? 17.233 11.397 -35.629 1.00 81.25 207 PHE A C 1
ATOM 1648 O O . PHE A 1 207 ? 16.239 10.983 -36.220 1.00 81.25 207 PHE A O 1
ATOM 1655 N N . PHE A 1 208 ? 17.158 12.296 -34.644 1.00 85.69 208 PHE A N 1
ATOM 1656 C CA . PHE A 1 208 ? 15.888 12.699 -34.026 1.00 85.69 208 PHE A CA 1
ATOM 1657 C C . PHE A 1 208 ? 15.625 14.207 -34.079 1.00 85.69 208 PHE A C 1
ATOM 1659 O O . PHE A 1 208 ? 14.594 14.655 -33.593 1.00 85.69 208 PHE A O 1
ATOM 1666 N N . LYS A 1 209 ? 16.524 14.990 -34.701 1.00 85.50 209 LYS A N 1
ATOM 1667 C CA . LYS A 1 209 ? 16.451 16.464 -34.777 1.00 85.50 209 LYS A CA 1
ATOM 1668 C C . LYS A 1 209 ? 16.429 17.149 -33.410 1.00 85.50 209 LYS A C 1
ATOM 1670 O O . LYS A 1 209 ? 16.006 18.297 -33.301 1.00 85.50 209 LYS A O 1
ATOM 1675 N N . GLU A 1 210 ? 16.960 16.469 -32.399 1.00 82.31 210 GLU A N 1
ATOM 1676 C CA . GLU A 1 210 ? 16.984 16.959 -31.030 1.00 82.31 210 GLU A CA 1
ATOM 1677 C C . GLU A 1 210 ? 18.302 17.692 -30.749 1.00 82.31 210 GLU A C 1
ATOM 1679 O O . GLU A 1 210 ? 19.384 17.101 -30.770 1.00 82.31 210 GLU A O 1
ATOM 1684 N N . ASN A 1 211 ? 18.221 19.002 -30.507 1.00 87.88 211 ASN A N 1
ATOM 1685 C CA . ASN A 1 211 ? 19.389 19.860 -30.314 1.00 87.88 211 ASN A CA 1
ATOM 1686 C C . ASN A 1 211 ? 19.646 20.101 -28.825 1.00 87.88 211 ASN A C 1
ATOM 1688 O O . ASN A 1 211 ? 18.996 20.928 -28.189 1.00 87.88 211 ASN A O 1
ATOM 1692 N N . LEU A 1 212 ? 20.631 19.389 -28.282 1.00 86.50 212 LEU A N 1
ATOM 1693 C CA . LEU A 1 212 ? 21.004 19.428 -26.868 1.00 86.50 212 LEU A CA 1
ATOM 1694 C C . LEU A 1 212 ? 22.507 19.653 -26.730 1.00 86.50 212 LEU A C 1
ATOM 1696 O O . LEU A 1 212 ? 23.292 19.181 -27.557 1.00 86.50 212 LEU A O 1
ATOM 1700 N N . SER A 1 213 ? 22.929 20.326 -25.659 1.00 90.88 213 SER A N 1
ATOM 1701 C CA . SER A 1 213 ? 24.355 20.441 -25.346 1.00 90.88 213 SER A CA 1
ATOM 1702 C C . SER A 1 213 ? 24.956 19.065 -25.038 1.00 90.88 213 SER A C 1
ATOM 1704 O O . SER A 1 213 ? 24.279 18.178 -24.514 1.00 90.88 213 SER A O 1
ATOM 1706 N N . HIS A 1 214 ? 26.246 18.886 -25.336 1.00 85.62 214 HIS A N 1
ATOM 1707 C CA . HIS A 1 214 ? 26.938 17.617 -25.091 1.00 85.62 214 HIS A CA 1
ATOM 1708 C C . HIS A 1 214 ? 26.853 17.185 -23.619 1.00 85.62 214 HIS A C 1
ATOM 1710 O O . HIS A 1 214 ? 26.495 16.046 -23.337 1.00 85.62 214 HIS A O 1
ATOM 1716 N N . ASN A 1 215 ? 27.055 18.120 -22.685 1.00 87.31 215 ASN A N 1
ATOM 1717 C CA . ASN A 1 215 ? 26.955 17.849 -21.249 1.00 87.31 215 ASN A CA 1
ATOM 1718 C C . ASN A 1 215 ? 25.550 17.396 -20.836 1.00 87.31 215 ASN A C 1
ATOM 1720 O O . ASN A 1 215 ? 25.423 16.478 -20.033 1.00 87.31 215 ASN A O 1
ATOM 1724 N N . LYS A 1 216 ? 24.491 17.995 -21.405 1.00 84.88 216 LYS A N 1
ATOM 1725 C CA . LYS A 1 216 ? 23.119 17.582 -21.088 1.00 84.88 216 LYS A CA 1
ATOM 1726 C C . LYS A 1 216 ? 22.806 16.195 -21.641 1.00 84.88 216 LYS A C 1
ATOM 1728 O O . LYS A 1 216 ? 22.147 15.408 -20.977 1.00 84.88 216 LYS A O 1
ATOM 1733 N N . ALA A 1 217 ? 23.298 15.877 -22.834 1.00 87.12 217 ALA A N 1
ATOM 1734 C CA . ALA A 1 217 ? 23.124 14.551 -23.413 1.00 87.12 217 ALA A CA 1
ATOM 1735 C C . ALA A 1 217 ? 23.872 13.463 -22.613 1.00 87.12 217 ALA A C 1
ATOM 1737 O O . ALA A 1 217 ? 23.330 12.377 -22.428 1.00 87.12 217 ALA A O 1
ATOM 1738 N N . LEU A 1 218 ? 25.062 13.768 -22.078 1.00 90.94 218 LEU A N 1
ATOM 1739 C CA . LEU A 1 218 ? 25.784 12.873 -21.163 1.00 90.94 218 LEU A CA 1
ATOM 1740 C C . LEU A 1 218 ? 25.052 12.677 -19.831 1.00 90.94 218 LEU A C 1
ATOM 1742 O O . LEU A 1 218 ? 24.997 11.559 -19.336 1.00 90.94 218 LEU A O 1
ATOM 1746 N N . GLU A 1 219 ? 24.454 13.730 -19.272 1.00 90.25 219 GLU A N 1
ATOM 1747 C CA . GLU A 1 219 ? 23.640 13.627 -18.053 1.00 90.25 219 GLU A CA 1
ATOM 1748 C C . GLU A 1 219 ? 22.458 12.658 -18.246 1.00 90.25 219 GLU A C 1
ATOM 1750 O O . GLU A 1 219 ? 22.217 11.802 -17.403 1.00 90.25 219 GLU A O 1
ATOM 1755 N N . LEU A 1 220 ? 21.753 12.749 -19.379 1.00 88.81 220 LEU A N 1
ATOM 1756 C CA . LEU A 1 220 ? 20.625 11.863 -19.706 1.00 88.81 220 LEU A CA 1
ATOM 1757 C C . LEU A 1 220 ? 21.080 10.422 -19.999 1.00 88.81 220 LEU A C 1
ATOM 1759 O O . LEU A 1 220 ? 20.384 9.468 -19.658 1.00 88.81 220 LEU A O 1
ATOM 1763 N N . LEU A 1 221 ? 22.257 10.250 -20.611 1.00 91.50 221 LEU A N 1
ATOM 1764 C CA . LEU A 1 221 ? 22.879 8.935 -20.772 1.00 91.50 221 LEU A CA 1
ATOM 1765 C C . LEU A 1 221 ? 23.198 8.313 -19.408 1.00 91.50 221 LEU A C 1
ATOM 1767 O O . LEU A 1 221 ? 22.870 7.152 -19.181 1.00 91.50 221 LEU A O 1
ATOM 1771 N N . GLN A 1 222 ? 23.788 9.093 -18.499 1.00 89.94 222 GLN A N 1
ATOM 1772 C CA . GLN A 1 222 ? 24.114 8.632 -17.154 1.00 89.94 222 GLN A CA 1
ATOM 1773 C C . GLN A 1 222 ? 22.852 8.235 -16.386 1.00 89.94 222 GLN A C 1
ATOM 1775 O O . GLN A 1 222 ? 22.838 7.185 -15.761 1.00 89.94 222 GLN A O 1
ATOM 1780 N N . GLN A 1 223 ? 21.759 8.993 -16.521 1.00 88.75 223 GLN A N 1
ATOM 1781 C CA . GLN A 1 223 ? 20.474 8.616 -15.926 1.00 88.75 223 GLN A CA 1
ATOM 1782 C C . GLN A 1 223 ? 20.003 7.231 -16.404 1.00 88.75 223 GLN A C 1
ATOM 1784 O O . GLN A 1 223 ? 19.549 6.434 -15.595 1.00 88.75 223 GLN A O 1
ATOM 1789 N N . LEU A 1 224 ? 20.157 6.887 -17.687 1.00 91.19 224 LEU A N 1
ATOM 1790 C CA . LEU A 1 224 ? 19.798 5.552 -18.194 1.00 91.19 224 LEU A CA 1
ATOM 1791 C C . LEU A 1 224 ? 20.676 4.423 -17.637 1.00 91.19 224 LEU A C 1
ATOM 1793 O O . LEU A 1 224 ? 20.175 3.317 -17.415 1.00 91.19 224 LEU A O 1
ATOM 1797 N N . ILE A 1 225 ? 21.960 4.702 -17.418 1.00 90.12 225 ILE A N 1
ATOM 1798 C CA . ILE A 1 225 ? 22.915 3.774 -16.800 1.00 90.12 225 ILE A CA 1
ATOM 1799 C C . ILE A 1 225 ? 22.560 3.568 -15.325 1.00 90.12 225 ILE A C 1
ATOM 1801 O O . ILE A 1 225 ? 22.414 2.433 -14.872 1.00 90.12 225 ILE A O 1
ATOM 1805 N N . ASP A 1 226 ? 22.309 4.657 -14.597 1.00 87.69 226 ASP A N 1
ATOM 1806 C CA . ASP A 1 226 ? 21.917 4.632 -13.186 1.00 87.69 226 ASP A CA 1
ATOM 1807 C C . ASP A 1 226 ? 20.613 3.837 -12.981 1.00 87.69 226 ASP A C 1
ATOM 1809 O O . ASP A 1 226 ? 20.441 3.147 -11.976 1.00 87.69 226 ASP A O 1
ATOM 1813 N N . GLN A 1 227 ? 19.710 3.880 -13.968 1.00 85.94 227 GLN A N 1
ATOM 1814 C CA . GLN A 1 227 ? 18.464 3.107 -13.995 1.00 85.94 227 GLN A CA 1
ATOM 1815 C C . GLN A 1 227 ? 18.603 1.682 -14.536 1.00 85.94 227 GLN A C 1
ATOM 1817 O O . GLN A 1 227 ? 17.598 0.984 -14.685 1.00 85.94 227 GLN A O 1
ATOM 1822 N N . LYS A 1 228 ? 19.825 1.226 -14.829 1.00 90.31 228 LYS A N 1
ATOM 1823 C CA . LYS A 1 228 ? 20.122 -0.117 -15.351 1.00 90.31 228 LYS A CA 1
ATOM 1824 C C . LYS A 1 228 ? 19.413 -0.437 -16.671 1.00 90.31 228 LYS A C 1
ATOM 1826 O O . LYS A 1 228 ? 19.191 -1.609 -16.975 1.00 90.31 228 LYS A O 1
ATOM 1831 N N . LEU A 1 229 ? 19.054 0.577 -17.460 1.00 88.69 229 LEU A N 1
ATOM 1832 C CA . LEU A 1 229 ? 18.522 0.405 -18.817 1.00 88.69 229 LEU A CA 1
ATOM 1833 C C . LEU A 1 229 ? 19.652 0.317 -19.854 1.00 88.69 229 LEU A C 1
ATOM 1835 O O . LEU A 1 229 ? 19.469 -0.277 -20.917 1.00 88.69 229 LEU A O 1
ATOM 1839 N N . LEU A 1 230 ? 20.820 0.874 -19.523 1.00 93.12 230 LEU A N 1
ATOM 1840 C CA . LEU A 1 230 ? 22.069 0.751 -20.269 1.00 93.12 230 LEU A CA 1
ATOM 1841 C C . LEU A 1 230 ? 23.200 0.281 -19.349 1.00 93.12 230 LEU A C 1
ATOM 1843 O O . LEU A 1 230 ? 23.160 0.491 -18.139 1.00 93.12 230 LEU A O 1
ATOM 1847 N N . GLU A 1 231 ? 24.209 -0.341 -19.940 1.00 90.44 231 GLU A N 1
ATOM 1848 C CA . GLU A 1 231 ? 25.509 -0.573 -19.317 1.00 90.44 231 GLU A CA 1
ATOM 1849 C C . GLU A 1 231 ? 26.402 0.673 -19.435 1.00 90.44 231 GLU A C 1
ATOM 1851 O O . GLU A 1 231 ? 26.206 1.501 -20.327 1.00 90.44 231 GLU A O 1
ATOM 1856 N N . ASP A 1 232 ? 27.466 0.751 -18.627 1.00 85.38 232 ASP A N 1
ATOM 1857 C CA . ASP A 1 232 ? 28.505 1.796 -18.734 1.00 85.38 232 ASP A CA 1
ATOM 1858 C C . ASP A 1 232 ? 29.141 1.865 -20.136 1.00 85.38 232 ASP A C 1
ATOM 1860 O O . ASP A 1 232 ? 29.632 2.906 -20.573 1.00 85.38 232 ASP A O 1
ATOM 1864 N N . SER A 1 233 ? 29.118 0.743 -20.863 1.00 85.19 233 SER A N 1
ATOM 1865 C CA . SER A 1 233 ? 29.593 0.621 -22.244 1.00 85.19 233 SER A CA 1
ATOM 1866 C C . SER A 1 233 ? 28.695 1.339 -23.265 1.00 85.19 233 SER A C 1
ATOM 1868 O O . SER A 1 233 ? 29.105 1.540 -24.409 1.00 85.19 233 SER A O 1
ATOM 1870 N N . GLY A 1 234 ? 27.472 1.715 -22.875 1.00 85.00 234 GLY A N 1
ATOM 1871 C CA . GLY A 1 234 ? 26.410 2.186 -23.764 1.00 85.00 234 GLY A CA 1
ATOM 1872 C C . GLY A 1 234 ? 25.617 1.061 -24.440 1.00 85.00 234 GLY A C 1
ATOM 1873 O O . GLY A 1 234 ? 24.733 1.350 -25.246 1.00 85.00 234 GLY A O 1
ATOM 1874 N N . ALA A 1 235 ? 25.907 -0.209 -24.135 1.00 90.94 235 ALA A N 1
ATOM 1875 C CA . ALA A 1 235 ? 25.088 -1.334 -24.572 1.00 90.94 235 ALA A CA 1
ATOM 1876 C C . ALA A 1 235 ? 23.763 -1.384 -23.799 1.00 90.94 235 ALA A C 1
ATOM 1878 O O . ALA A 1 235 ? 23.671 -0.938 -22.655 1.00 90.94 235 ALA A O 1
ATOM 1879 N N . THR A 1 236 ? 22.726 -1.928 -24.424 1.00 91.62 236 THR A N 1
ATOM 1880 C CA . THR A 1 236 ? 21.444 -2.160 -23.762 1.00 91.62 236 THR A CA 1
ATOM 1881 C C . THR A 1 236 ? 21.490 -3.362 -22.827 1.00 91.62 236 THR A C 1
ATOM 1883 O O . THR A 1 236 ? 22.059 -4.402 -23.154 1.00 91.62 236 THR A O 1
ATOM 1886 N N . THR A 1 237 ? 20.855 -3.226 -21.662 1.00 93.31 237 THR A N 1
ATOM 1887 C CA . THR A 1 237 ? 20.652 -4.334 -20.718 1.00 93.31 237 THR A CA 1
ATOM 1888 C C . THR A 1 237 ? 19.394 -5.133 -21.072 1.00 93.31 237 THR A C 1
ATOM 1890 O O . THR A 1 237 ? 18.553 -4.683 -21.853 1.00 93.31 237 THR A O 1
ATOM 1893 N N . ASP A 1 238 ? 19.184 -6.280 -20.417 1.00 89.88 238 ASP A N 1
ATOM 1894 C CA . ASP A 1 238 ? 17.931 -7.046 -20.529 1.00 89.88 238 ASP A CA 1
ATOM 1895 C C . ASP A 1 238 ? 16.681 -6.212 -20.176 1.00 89.88 238 ASP A C 1
ATOM 1897 O O . ASP A 1 238 ? 15.603 -6.421 -20.746 1.00 89.88 238 ASP A O 1
ATOM 1901 N N . GLU A 1 239 ? 16.807 -5.261 -19.243 1.00 82.12 239 GLU A N 1
ATOM 1902 C CA . GLU A 1 239 ? 15.714 -4.362 -18.855 1.00 82.12 239 GLU A CA 1
ATOM 1903 C C . GLU A 1 239 ? 15.458 -3.293 -19.923 1.00 82.12 239 GLU A C 1
ATOM 1905 O O . GLU A 1 239 ? 14.303 -3.051 -20.286 1.00 82.12 239 GLU A O 1
ATOM 1910 N N . GLY A 1 240 ? 16.524 -2.714 -20.490 1.00 86.31 240 GLY A N 1
ATOM 1911 C CA . GLY A 1 240 ? 16.438 -1.814 -21.644 1.00 86.31 240 GLY A CA 1
ATOM 1912 C C . GLY A 1 240 ? 15.748 -2.480 -22.838 1.00 86.31 240 GLY A C 1
ATOM 1913 O O . GLY A 1 240 ? 14.837 -1.910 -23.446 1.00 86.31 240 GLY A O 1
ATOM 1914 N N . GLU A 1 241 ? 16.068 -3.746 -23.092 1.00 88.94 241 GLU A N 1
ATOM 1915 C CA . GLU A 1 241 ? 15.491 -4.506 -24.202 1.00 88.94 241 GLU A CA 1
ATOM 1916 C C . GLU A 1 241 ? 14.030 -4.857 -23.968 1.00 88.94 241 GLU A C 1
ATOM 1918 O O . GLU A 1 241 ? 13.201 -4.792 -24.886 1.00 88.94 241 GLU A O 1
ATOM 1923 N N . ARG A 1 242 ? 13.666 -5.169 -22.723 1.00 82.44 242 ARG A N 1
ATOM 1924 C CA . ARG A 1 242 ? 12.264 -5.331 -22.340 1.00 82.44 242 ARG A CA 1
ATOM 1925 C C . ARG A 1 242 ? 11.488 -4.028 -22.530 1.00 82.44 242 ARG A C 1
ATOM 1927 O O . ARG A 1 242 ? 10.377 -4.074 -23.064 1.00 82.44 242 ARG A O 1
ATOM 1934 N N . TYR A 1 243 ? 12.072 -2.888 -22.168 1.00 84.88 243 TYR A N 1
ATOM 1935 C CA . TYR A 1 243 ? 11.463 -1.571 -22.348 1.00 84.88 243 TYR A CA 1
ATOM 1936 C C . TYR A 1 243 ? 11.199 -1.253 -23.830 1.00 84.88 243 TYR A C 1
ATOM 1938 O O . TYR A 1 243 ? 10.076 -0.904 -24.206 1.00 84.88 243 TYR A O 1
ATOM 1946 N N . ILE A 1 244 ? 12.192 -1.466 -24.699 1.00 86.88 244 ILE A N 1
ATOM 1947 C CA . ILE A 1 244 ? 12.089 -1.281 -26.159 1.00 86.88 244 ILE A CA 1
ATOM 1948 C C . ILE A 1 244 ? 10.982 -2.152 -26.762 1.00 86.88 244 ILE A C 1
ATOM 1950 O O . ILE A 1 244 ? 10.237 -1.714 -27.647 1.00 86.88 244 ILE A O 1
ATOM 1954 N N . ASN A 1 245 ? 10.842 -3.382 -26.263 1.00 80.75 245 ASN A N 1
ATOM 1955 C CA . ASN A 1 245 ? 9.797 -4.306 -26.690 1.00 80.75 245 ASN A CA 1
ATOM 1956 C C . ASN A 1 245 ? 8.408 -3.835 -26.251 1.00 80.75 245 ASN A C 1
ATOM 1958 O O . ASN A 1 245 ? 7.490 -3.822 -27.070 1.00 80.75 245 ASN A O 1
ATOM 1962 N N . LEU A 1 246 ? 8.268 -3.425 -24.988 1.00 75.50 246 LEU A N 1
ATOM 1963 C CA . LEU A 1 246 ? 7.011 -2.960 -24.401 1.00 75.50 246 LEU A CA 1
ATOM 1964 C C . LEU A 1 246 ? 6.468 -1.716 -25.120 1.00 75.50 246 LEU A C 1
ATOM 1966 O O . LEU A 1 246 ? 5.268 -1.616 -25.362 1.00 75.50 246 LEU A O 1
ATOM 1970 N N . LYS A 1 247 ? 7.353 -0.782 -25.487 1.00 81.06 247 LYS A N 1
ATOM 1971 C CA . LYS A 1 247 ? 6.997 0.467 -26.178 1.00 81.06 247 LYS A CA 1
ATOM 1972 C C . LYS A 1 247 ? 6.788 0.319 -27.686 1.00 81.06 247 LYS A C 1
ATOM 1974 O O . LYS A 1 247 ? 6.368 1.265 -28.344 1.00 81.06 247 LYS A O 1
ATOM 1979 N N . GLY A 1 248 ? 7.073 -0.855 -28.252 1.00 78.06 248 GLY A N 1
ATOM 1980 C CA . GLY A 1 248 ? 6.949 -1.090 -29.691 1.00 78.06 248 GLY A CA 1
ATOM 1981 C C . GLY A 1 248 ? 8.059 -0.439 -30.525 1.00 78.06 248 GLY A C 1
ATOM 1982 O O . GLY A 1 248 ? 7.907 -0.289 -31.738 1.00 78.06 248 GLY A O 1
ATOM 1983 N N . TYR A 1 249 ? 9.203 -0.096 -29.924 1.00 86.62 249 TYR A N 1
ATOM 1984 C CA . TYR A 1 249 ? 10.275 0.634 -30.610 1.00 86.62 249 TYR A CA 1
ATOM 1985 C C . TYR A 1 249 ? 11.136 -0.218 -31.558 1.00 86.62 249 TYR A C 1
ATOM 1987 O O . TYR A 1 249 ? 11.951 0.321 -32.308 1.00 86.62 249 TYR A O 1
ATOM 1995 N N . LYS A 1 250 ? 10.904 -1.539 -31.637 1.00 87.62 250 LYS A N 1
ATOM 1996 C CA . LYS A 1 250 ? 11.616 -2.450 -32.561 1.00 87.62 250 LYS A CA 1
ATOM 1997 C C . LYS A 1 250 ? 11.629 -1.979 -34.020 1.00 87.62 250 LYS A C 1
ATOM 1999 O O . LYS A 1 250 ? 12.589 -2.262 -34.738 1.00 87.62 250 LYS A O 1
ATOM 2004 N N . ALA A 1 251 ? 10.565 -1.319 -34.480 1.00 82.38 251 ALA A N 1
ATOM 2005 C CA . ALA A 1 251 ? 10.483 -0.809 -35.849 1.00 82.38 251 ALA A CA 1
ATOM 2006 C C . ALA A 1 251 ? 11.505 0.314 -36.099 1.00 82.38 251 ALA A C 1
ATOM 2008 O O . ALA A 1 251 ? 12.224 0.268 -37.094 1.00 82.38 251 ALA A O 1
ATOM 2009 N N . PHE A 1 252 ? 11.639 1.249 -35.156 1.00 84.88 252 PHE A N 1
ATOM 2010 C CA . PHE A 1 252 ? 12.606 2.347 -35.215 1.00 84.88 252 PHE A CA 1
ATOM 2011 C C . PHE A 1 252 ? 14.044 1.836 -35.107 1.00 84.88 252 PHE A C 1
ATOM 2013 O O . PHE A 1 252 ? 14.891 2.214 -35.910 1.00 84.88 252 PHE A O 1
ATOM 2020 N N . VAL A 1 253 ? 14.303 0.888 -34.196 1.00 88.56 253 VAL A N 1
ATOM 2021 C CA . VAL A 1 253 ? 15.613 0.221 -34.074 1.00 88.56 253 VAL A CA 1
ATOM 2022 C C . VAL A 1 253 ? 16.027 -0.424 -35.400 1.00 88.56 253 VAL A C 1
ATOM 2024 O O . VAL A 1 253 ? 17.170 -0.295 -35.836 1.00 88.56 253 VAL A O 1
ATOM 2027 N N . ARG A 1 254 ? 15.095 -1.110 -36.074 1.00 86.56 254 ARG A N 1
ATOM 2028 C CA . ARG A 1 254 ? 15.347 -1.732 -37.380 1.00 86.56 254 ARG A CA 1
ATOM 2029 C C . ARG A 1 254 ? 15.652 -0.698 -38.458 1.00 86.56 254 ARG A C 1
ATOM 2031 O O . ARG A 1 254 ? 16.516 -0.952 -39.292 1.00 86.56 254 ARG A O 1
ATOM 2038 N N . GLU A 1 255 ? 14.950 0.428 -38.451 1.00 84.06 255 GLU A N 1
ATOM 2039 C CA . GLU A 1 255 ? 15.167 1.499 -39.420 1.00 84.06 255 GLU A CA 1
ATOM 2040 C C . GLU A 1 255 ? 16.550 2.135 -39.240 1.00 84.06 255 GLU A C 1
ATOM 2042 O O . GLU A 1 255 ? 17.308 2.216 -40.201 1.00 84.06 255 GLU A O 1
ATOM 2047 N N . ILE A 1 256 ? 16.964 2.433 -38.006 1.00 85.19 256 ILE A N 1
ATOM 2048 C CA . ILE A 1 256 ? 18.317 2.943 -37.726 1.00 85.19 256 ILE A CA 1
ATOM 2049 C C . ILE A 1 256 ? 19.395 1.928 -38.131 1.00 85.19 256 ILE A C 1
ATOM 2051 O O . ILE A 1 256 ? 20.386 2.299 -38.760 1.00 85.19 256 ILE A O 1
ATOM 2055 N N . LYS A 1 257 ? 19.189 0.628 -37.865 1.00 83.12 257 LYS A N 1
ATOM 2056 C CA . LYS A 1 257 ? 20.107 -0.429 -38.333 1.00 83.12 257 LYS A CA 1
ATOM 2057 C C . LYS A 1 257 ? 20.225 -0.474 -39.862 1.00 83.12 257 LYS A C 1
ATOM 2059 O O . LYS A 1 257 ? 21.296 -0.790 -40.361 1.00 83.12 257 LYS A O 1
ATOM 2064 N N . ARG A 1 258 ? 19.164 -0.146 -40.611 1.00 77.06 258 ARG A N 1
ATOM 2065 C CA . ARG A 1 258 ? 19.183 -0.094 -42.089 1.00 77.06 258 ARG A CA 1
ATOM 2066 C C . ARG A 1 258 ? 19.928 1.117 -42.650 1.00 77.06 258 ARG A C 1
ATOM 2068 O O . ARG A 1 258 ? 20.370 1.071 -43.795 1.00 77.06 258 ARG A O 1
ATOM 2075 N N . TRP A 1 259 ? 20.055 2.185 -41.868 1.00 69.62 259 TRP A N 1
ATOM 2076 C CA . TRP A 1 259 ? 20.805 3.385 -42.248 1.00 69.62 259 TRP A CA 1
ATOM 2077 C C . TRP A 1 259 ? 22.326 3.212 -42.077 1.00 69.62 259 TRP A C 1
ATOM 2079 O O . TRP A 1 259 ? 23.100 4.016 -42.602 1.00 69.62 259 TRP A O 1
ATOM 2089 N N . ARG A 1 260 ? 22.763 2.139 -41.401 1.00 61.69 260 ARG A N 1
ATOM 2090 C CA . ARG A 1 260 ? 24.165 1.721 -41.279 1.00 61.69 260 ARG A CA 1
ATOM 2091 C C . ARG A 1 260 ? 24.588 0.948 -42.535 1.00 61.69 260 ARG A C 1
ATOM 2093 O O . ARG A 1 260 ? 23.997 -0.086 -42.840 1.00 61.69 260 ARG A O 1
ATOM 2100 N N . ARG A 1 261 ? 25.602 1.422 -43.270 1.00 54.88 261 ARG A N 1
ATOM 2101 C CA . ARG A 1 261 ? 26.303 0.585 -44.262 1.00 54.88 261 ARG A CA 1
ATOM 2102 C C . ARG A 1 261 ? 27.299 -0.327 -43.534 1.00 54.88 261 ARG A C 1
ATOM 2104 O O . ARG A 1 261 ? 27.813 0.035 -42.475 1.00 54.88 261 ARG A O 1
ATOM 2111 N N . ASP A 1 262 ? 27.579 -1.497 -44.107 1.00 44.97 262 ASP A N 1
ATOM 2112 C CA . ASP A 1 262 ? 28.475 -2.512 -43.522 1.00 44.97 262 ASP A CA 1
ATOM 2113 C C . ASP A 1 262 ? 29.930 -2.028 -43.333 1.00 44.97 262 ASP A C 1
ATOM 2115 O O . ASP A 1 262 ? 30.687 -2.626 -42.573 1.00 44.97 262 ASP A O 1
ATOM 2119 N N . ASP A 1 263 ? 30.320 -0.921 -43.973 1.00 44.38 263 ASP A N 1
ATOM 2120 C CA . ASP A 1 263 ? 31.637 -0.274 -43.870 1.00 44.38 263 ASP A CA 1
ATOM 2121 C C . ASP A 1 263 ? 31.724 0.798 -42.763 1.00 44.38 263 ASP A C 1
ATOM 2123 O O . ASP A 1 263 ? 32.761 1.440 -42.597 1.00 44.38 263 ASP A O 1
ATOM 2127 N N . GLY A 1 264 ? 30.648 1.010 -41.997 1.00 49.31 264 GLY A N 1
ATOM 2128 C CA . GLY A 1 264 ? 30.581 2.056 -40.973 1.00 49.31 264 GLY A CA 1
ATOM 2129 C C . GLY A 1 264 ? 30.314 3.464 -41.519 1.00 49.31 264 GLY A C 1
ATOM 2130 O O . GLY A 1 264 ? 30.303 4.413 -40.735 1.00 49.31 264 GLY A O 1
ATOM 2131 N N . ALA A 1 265 ? 30.066 3.621 -42.825 1.00 43.19 265 ALA A N 1
ATOM 2132 C CA . ALA A 1 265 ? 29.621 4.881 -43.411 1.00 43.19 265 ALA A CA 1
ATOM 2133 C C . ALA A 1 265 ? 28.087 5.025 -43.360 1.00 43.19 265 ALA A C 1
ATOM 2135 O O . ALA A 1 265 ? 27.325 4.060 -43.466 1.00 43.19 265 ALA A O 1
ATOM 2136 N N . TRP A 1 266 ? 27.615 6.261 -43.210 1.00 58.09 266 TRP A N 1
ATOM 2137 C CA . TRP A 1 266 ? 26.187 6.582 -43.124 1.00 58.09 266 TRP A CA 1
ATOM 2138 C C . TRP A 1 266 ? 25.585 6.759 -44.530 1.00 58.09 266 TRP A C 1
ATOM 2140 O O . TRP A 1 266 ? 26.257 7.277 -45.427 1.00 58.09 266 TRP A O 1
ATOM 2150 N N . ARG A 1 267 ? 24.359 6.259 -44.757 1.00 53.84 267 ARG A N 1
ATOM 2151 C CA . ARG A 1 267 ? 23.647 6.412 -46.041 1.00 53.84 267 ARG A CA 1
ATOM 2152 C C . ARG A 1 267 ? 23.082 7.804 -46.259 1.00 53.84 267 ARG A C 1
ATOM 2154 O O . ARG A 1 267 ? 22.571 8.393 -45.287 1.00 53.84 267 ARG A O 1
#

Secondary structure (DSSP, 8-state):
--EEEEGGGTTSHHHHHHHTTS--EEE-GGGPPSSEEEEEHHHHTTS-HHHHHHHHHHHTSTT-EEEEESP-TT--HHHHHT-SS-EEEEEEEEEEETTEEEEEEEEESSPEEEE-TTS-EEEEEEESSTT--EEEEE-S-TT-GGGGGGHHHHHHHHHHHS-----SS-----------HHHHHHHHHHHTT---GGGHHHHHHHHH-----HHHHHHHHHHHHHTTSB-TTSPBPHHHHHHHHHTTTHHHHHHHHHHB-TTS-B-

pLDDT: mean 87.04, std 14.14, range [29.31, 98.38]